Protein AF-A0A812LMW8-F1 (afdb_monomer_lite)

Radius of gyration: 43.85 Å; chains: 1; bounding box: 110×69×140 Å

pLDDT: mean 70.19, std 22.9, range [32.28, 98.56]

Organism: Symbiodinium pilosum (NCBI:txid2952)

Foldseek 3Di:
DDDDDDDDDDDDDDDDDDDDDDDDDDDDDDDDDDDDDDDDDDDDDDDPDDDDPPPDDDDDDPPPPDPDDDDDDDDDDDDDDDDDDPPPPVVVVVVCVVVVDDPVVCVVVVVVVVVVVVVVDPDDDDDDDDDDDDDDPPPDDDDDDPDDDDPPPCPVVVVVVVVVVVVVCCVPPVPVVVVVVVVVLCVVVVPDPPDDDAVLVVLVVDDCDPVLVVSQLVVLVSVLVVCVVVVNNVVSVVLVVLSVQLVVVCVVVVNDNPVSVVSNVDDRPPDDPPDPDDPVVVVVVVVVVVVVVVVVVVVVVVVVPPPPDPDDDDDDDDDDDD

Secondary structure (DSSP, 8-state):
-------------------------------------------------------------TTSS--------------------SSHHHHHHHHHHHTT--TTTTHHHHHHHHHHHHTT-SS-------------TTS-----------TTTHHHHHHHHHHHHHHHHHHH-HHHHHHHHHHHHHHHHTPPTT----HHHHHHHS--TT-HHHHHHHHHHHHHHHHHHTT-HHHHHHHHHHHHHHHHHHHHTTT--HHHHHTTTSPPTT---S-SS-HHHHHHHHHHHHHHHHHHHHHHHHHHSSSSSS----------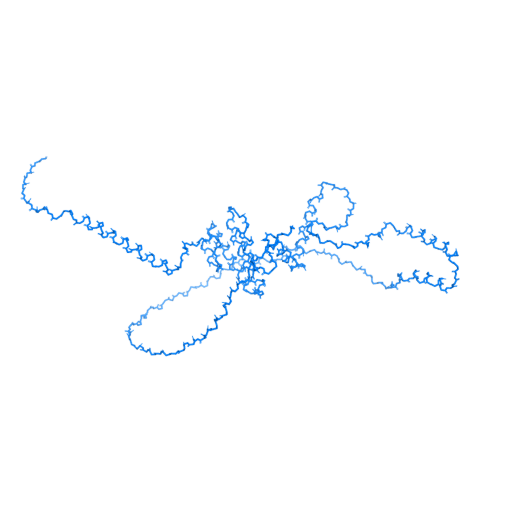--

Structure (mmCIF, N/CA/C/O backbone):
data_AF-A0A812LMW8-F1
#
_entry.id   AF-A0A812LMW8-F1
#
loop_
_atom_site.group_PDB
_atom_site.id
_atom_site.type_symbol
_atom_site.label_atom_id
_atom_site.label_alt_id
_atom_site.label_comp_id
_atom_site.label_asym_id
_atom_site.label_entity_id
_atom_site.label_seq_id
_atom_site.pdbx_PDB_ins_code
_atom_site.Cartn_x
_atom_site.Cartn_y
_atom_site.Cartn_z
_atom_site.occupancy
_atom_site.B_iso_or_equiv
_atom_site.auth_seq_id
_atom_site.auth_comp_id
_atom_site.auth_asym_id
_atom_site.auth_atom_id
_atom_site.pdbx_PDB_model_num
ATOM 1 N N . MET A 1 1 ? -59.604 20.422 -10.541 1.00 43.19 1 MET A N 1
ATOM 2 C CA . MET A 1 1 ? -58.311 20.685 -11.205 1.00 43.19 1 MET A CA 1
ATOM 3 C C . MET A 1 1 ? -57.238 19.996 -10.363 1.00 43.19 1 MET A C 1
ATOM 5 O O . MET A 1 1 ? -56.556 20.661 -9.605 1.00 43.19 1 MET A O 1
ATOM 9 N N . GLU A 1 2 ? -57.145 18.674 -10.218 1.00 40.47 2 GLU A N 1
ATOM 10 C CA . GLU A 1 2 ? -57.291 17.553 -11.163 1.00 40.47 2 GLU A CA 1
ATOM 11 C C . GLU A 1 2 ? -56.502 17.754 -12.454 1.00 40.47 2 GLU A C 1
ATOM 13 O O . GLU A 1 2 ? -57.062 18.172 -13.458 1.00 40.47 2 GLU A O 1
ATOM 18 N N . GLU A 1 3 ? -55.207 17.437 -12.397 1.00 50.38 3 GLU A N 1
ATOM 19 C CA . GLU A 1 3 ? -54.468 16.910 -13.542 1.00 50.38 3 GLU A CA 1
ATOM 20 C C . GLU A 1 3 ? -53.709 15.650 -13.119 1.00 50.38 3 GLU A C 1
ATOM 22 O O . GLU A 1 3 ? -52.770 15.647 -12.325 1.00 50.38 3 GLU A O 1
ATOM 27 N N . SER A 1 4 ? -54.230 14.556 -13.647 1.00 53.97 4 SER A N 1
ATOM 28 C CA . SER A 1 4 ? -53.740 13.194 -13.669 1.00 53.97 4 SER A CA 1
ATOM 29 C C . SER A 1 4 ? -52.638 13.032 -14.718 1.00 53.97 4 SER A C 1
ATOM 31 O O . SER A 1 4 ? -52.845 13.337 -15.894 1.00 53.97 4 SER A O 1
ATOM 33 N N . HIS A 1 5 ? -51.500 12.459 -14.327 1.00 55.91 5 HIS A N 1
ATOM 34 C CA . HIS A 1 5 ? -50.558 11.852 -15.267 1.00 55.91 5 HIS A CA 1
ATOM 35 C C . HIS A 1 5 ? -50.523 10.337 -15.063 1.00 55.91 5 HIS A C 1
ATOM 37 O O . HIS A 1 5 ? -49.976 9.813 -14.095 1.00 55.91 5 HIS A O 1
ATOM 43 N N . GLN A 1 6 ? -51.195 9.676 -16.003 1.00 56.31 6 GLN A N 1
ATOM 44 C CA . GLN A 1 6 ? -51.132 8.262 -16.344 1.00 56.31 6 GLN A CA 1
ATOM 45 C C . GLN A 1 6 ? -50.105 8.057 -17.465 1.00 56.31 6 GLN A C 1
ATOM 47 O O . GLN A 1 6 ? -49.989 8.897 -18.355 1.00 56.31 6 GLN A O 1
ATOM 52 N N . GLY A 1 7 ? -49.429 6.909 -17.429 1.00 47.47 7 GLY A N 1
ATOM 53 C CA . GLY A 1 7 ? -48.575 6.363 -18.490 1.00 47.47 7 GLY A CA 1
ATOM 54 C C . GLY A 1 7 ? -47.285 5.801 -17.887 1.00 47.47 7 GLY A C 1
ATOM 55 O O . GLY A 1 7 ? -46.589 6.508 -17.170 1.00 47.47 7 GLY A O 1
ATOM 56 N N . ASP A 1 8 ? -46.875 4.550 -18.064 1.00 44.88 8 ASP A N 1
ATOM 57 C CA . ASP A 1 8 ? -47.383 3.402 -18.821 1.00 44.88 8 ASP A CA 1
ATOM 58 C C . ASP A 1 8 ? -46.597 2.169 -18.301 1.00 44.88 8 ASP A C 1
ATOM 60 O O . ASP A 1 8 ? -45.389 2.304 -18.070 1.00 44.88 8 ASP A O 1
ATOM 64 N N . PRO A 1 9 ? -47.198 0.981 -18.079 1.00 59.75 9 PRO A N 1
ATOM 65 C CA . PRO A 1 9 ? -46.463 -0.233 -17.739 1.00 59.75 9 PRO A CA 1
ATOM 66 C C . PRO A 1 9 ? -46.520 -1.252 -18.890 1.00 59.75 9 PRO A C 1
ATOM 68 O O . PRO A 1 9 ? -47.464 -2.030 -19.003 1.00 59.75 9 PRO A O 1
ATOM 71 N N . GLU A 1 10 ? -45.464 -1.323 -19.700 1.00 55.88 10 GLU A N 1
ATOM 72 C CA . GLU A 1 10 ? -45.234 -2.433 -20.636 1.00 55.88 10 GLU A CA 1
ATOM 73 C C . GLU A 1 10 ? -43.838 -3.027 -20.401 1.00 55.88 10 GLU A C 1
ATOM 75 O O . GLU A 1 10 ? -42.833 -2.326 -20.419 1.00 55.88 10 GLU A O 1
ATOM 80 N N . GLN A 1 11 ? -43.780 -4.283 -19.931 1.00 45.75 11 GLN A N 1
ATOM 81 C CA . GLN A 1 11 ? -43.494 -5.476 -20.753 1.00 45.75 11 GLN A CA 1
ATOM 82 C C . GLN A 1 11 ? -42.033 -5.475 -21.261 1.00 45.75 11 GLN A C 1
ATOM 84 O O . GLN A 1 11 ? -41.589 -4.548 -21.910 1.00 45.75 11 GLN A O 1
ATOM 89 N N . ARG A 1 12 ? -41.177 -6.483 -21.067 1.00 45.78 12 ARG A N 1
ATOM 90 C CA . ARG A 1 12 ? -41.374 -7.934 -21.151 1.00 45.78 12 ARG A CA 1
ATOM 91 C C . ARG A 1 12 ? -40.041 -8.620 -20.807 1.00 45.78 12 ARG A C 1
ATOM 93 O O . ARG A 1 12 ? -38.984 -8.178 -21.240 1.00 45.78 12 ARG A O 1
ATOM 100 N N . ASN A 1 13 ? -40.136 -9.752 -20.115 1.00 44.38 13 ASN A N 1
ATOM 101 C CA . ASN A 1 13 ? -39.430 -11.012 -20.376 1.00 44.38 13 ASN A CA 1
ATOM 102 C C . ASN A 1 13 ? -38.053 -10.975 -21.068 1.00 44.38 13 ASN A C 1
ATOM 104 O O . ASN A 1 13 ? -37.976 -10.812 -22.282 1.00 44.38 13 ASN A O 1
ATOM 108 N N . ARG A 1 14 ? -37.018 -11.416 -20.341 1.00 44.69 14 ARG A N 1
ATOM 109 C CA . ARG A 1 14 ? -36.054 -12.409 -20.852 1.00 44.69 14 ARG A CA 1
ATOM 110 C C . ARG A 1 14 ? -35.486 -13.248 -19.706 1.00 44.69 14 ARG A C 1
ATOM 112 O O . ARG A 1 14 ? -34.452 -12.951 -19.121 1.00 44.69 14 ARG A O 1
ATOM 119 N N . ALA A 1 15 ? -36.217 -14.315 -19.404 1.00 45.56 15 ALA A N 1
ATOM 120 C CA . ALA A 1 15 ? -35.639 -15.549 -18.900 1.00 45.56 15 ALA A CA 1
ATOM 121 C C . ALA A 1 15 ? -34.900 -16.263 -20.046 1.00 45.56 15 ALA A C 1
ATOM 123 O O . ALA A 1 15 ? -35.326 -16.176 -21.198 1.00 45.56 15 ALA A O 1
ATOM 124 N N . GLY A 1 16 ? -33.846 -17.009 -19.717 1.00 39.06 16 GLY A N 1
ATOM 125 C CA . GLY A 1 16 ? -33.289 -18.039 -20.596 1.00 39.06 16 GLY A CA 1
ATOM 126 C C . GLY A 1 16 ? -31.774 -17.969 -20.740 1.00 39.06 16 GLY A C 1
ATOM 127 O O . GLY A 1 16 ? -31.253 -17.063 -21.382 1.00 39.06 16 GLY A O 1
ATOM 128 N N . GLY A 1 17 ? -31.072 -18.959 -20.183 1.00 38.56 17 GLY A N 1
ATOM 129 C CA . GLY A 1 17 ? -29.645 -19.124 -20.455 1.00 38.56 17 GLY A CA 1
ATOM 130 C C . GLY A 1 17 ? -28.887 -20.124 -19.587 1.00 38.56 17 GLY A C 1
ATOM 131 O O . GLY A 1 17 ? -27.743 -19.857 -19.245 1.00 38.56 17 GLY A O 1
ATOM 132 N N . CYS A 1 18 ? -29.492 -21.256 -19.217 1.00 42.94 18 CYS A N 1
ATOM 133 C CA . CYS A 1 18 ? -28.734 -22.424 -18.770 1.00 42.94 18 CYS A CA 1
ATOM 134 C C . CYS A 1 18 ? -28.029 -23.065 -19.975 1.00 42.94 18 CYS A C 1
ATOM 136 O O . CYS A 1 18 ? -28.674 -23.433 -20.952 1.00 42.94 18 CYS A O 1
ATOM 138 N N . GLY A 1 19 ? -26.719 -23.247 -19.875 1.00 41.25 19 GLY A N 1
ATOM 139 C CA . GLY A 1 19 ? -25.910 -24.086 -20.756 1.00 41.25 19 GLY A CA 1
ATOM 140 C C . GLY A 1 19 ? -24.478 -24.004 -20.242 1.00 41.25 19 GLY A C 1
ATOM 141 O O . GLY A 1 19 ? -23.950 -22.916 -20.082 1.00 41.25 19 GLY A O 1
ATOM 142 N N . GLY A 1 20 ? -23.799 -25.066 -19.846 1.00 40.00 20 GLY A N 1
ATOM 143 C CA . GLY A 1 20 ? -23.923 -26.459 -20.235 1.00 40.00 20 GLY A CA 1
ATOM 144 C C . GLY A 1 20 ? -22.486 -26.935 -20.390 1.00 40.00 20 GLY A C 1
ATOM 145 O O . GLY A 1 20 ? -21.800 -26.542 -21.329 1.00 40.00 20 GLY A O 1
ATOM 146 N N . ALA A 1 21 ? -22.014 -27.692 -19.405 1.00 43.62 21 ALA A N 1
ATOM 147 C CA . ALA A 1 21 ? -20.688 -28.282 -19.379 1.00 43.62 21 ALA A CA 1
ATOM 148 C C . ALA A 1 21 ? -20.478 -29.241 -20.564 1.00 43.62 21 ALA A C 1
ATOM 150 O O . ALA A 1 21 ? -21.336 -30.076 -20.842 1.00 43.62 21 ALA A O 1
ATOM 151 N N . LYS A 1 22 ? -19.319 -29.133 -21.220 1.00 49.72 22 LYS A N 1
ATOM 152 C CA . LYS A 1 22 ? -18.640 -30.177 -22.009 1.00 49.72 22 LYS A CA 1
ATOM 153 C C . LYS A 1 22 ? -17.148 -29.879 -21.845 1.00 49.72 22 LYS A C 1
ATOM 155 O O . LYS A 1 22 ? -16.682 -28.845 -22.303 1.00 49.72 22 LYS A O 1
ATOM 160 N N . GLU A 1 23 ? -16.395 -30.543 -20.977 1.00 42.69 23 GLU A N 1
ATOM 161 C CA . GLU A 1 23 ? -15.977 -31.947 -21.039 1.00 42.69 23 GLU A CA 1
ATOM 162 C C . GLU A 1 23 ? -15.505 -32.349 -22.445 1.00 42.69 23 GLU A C 1
ATOM 164 O O . GLU A 1 23 ? -16.264 -32.848 -23.268 1.00 42.69 23 GLU A O 1
ATOM 169 N N . HIS A 1 24 ? -14.221 -32.105 -22.712 1.00 49.88 24 HIS A N 1
ATOM 170 C CA . HIS A 1 24 ? -13.472 -32.801 -23.750 1.00 49.88 24 HIS A CA 1
ATOM 171 C C . HIS A 1 24 ? -12.234 -33.415 -23.108 1.00 49.88 24 HIS A C 1
ATOM 173 O O . HIS A 1 24 ? -11.201 -32.775 -22.921 1.00 49.88 24 HIS A O 1
ATOM 179 N N . ALA A 1 25 ? -12.388 -34.683 -22.744 1.00 45.09 25 ALA A N 1
ATOM 180 C CA . ALA A 1 25 ? -11.295 -35.588 -22.483 1.00 45.09 25 ALA A CA 1
ATOM 181 C C . ALA A 1 25 ? -10.906 -36.321 -23.777 1.00 45.09 25 ALA A C 1
ATOM 183 O O . ALA A 1 25 ? -11.759 -36.782 -24.533 1.00 45.09 25 ALA A O 1
ATOM 184 N N . ALA A 1 26 ? -9.594 -36.527 -23.889 1.00 43.25 26 ALA A N 1
ATOM 185 C CA . ALA A 1 26 ? -8.939 -37.729 -24.396 1.00 43.25 26 ALA A CA 1
ATOM 186 C C . ALA A 1 26 ? -8.510 -37.825 -25.875 1.00 43.25 26 ALA A C 1
ATOM 188 O O . ALA A 1 26 ? -9.260 -37.567 -26.810 1.00 43.25 26 ALA A O 1
ATOM 189 N N . LYS A 1 27 ? -7.316 -38.440 -25.972 1.00 48.31 27 LYS A N 1
ATOM 190 C CA . LYS A 1 27 ? -6.644 -39.117 -27.099 1.00 48.31 27 LYS A CA 1
ATOM 191 C C . LYS A 1 27 ? -5.900 -38.165 -28.043 1.00 48.31 27 LYS A C 1
ATOM 193 O O . LYS A 1 27 ? -6.483 -37.249 -28.585 1.00 48.31 27 LYS A O 1
ATOM 198 N N . GLY A 1 28 ? -4.601 -38.310 -28.286 1.00 37.56 28 GLY A N 1
ATOM 199 C CA . GLY A 1 28 ? -3.705 -39.456 -28.134 1.00 37.56 28 GLY A CA 1
ATOM 200 C C . GLY A 1 28 ? -2.908 -39.615 -29.434 1.00 37.56 28 GLY A C 1
ATOM 201 O O . GLY A 1 28 ? -3.413 -39.242 -30.487 1.00 37.56 28 GLY A O 1
ATOM 202 N N . LEU A 1 29 ? -1.730 -40.249 -29.343 1.00 46.47 29 LEU A N 1
ATOM 203 C CA . LEU A 1 29 ? -0.825 -40.630 -30.447 1.00 46.47 29 LEU A CA 1
ATOM 204 C C . LEU A 1 29 ? -0.010 -39.438 -30.992 1.00 46.47 29 LEU A C 1
ATOM 206 O O . LEU A 1 29 ? -0.545 -38.378 -31.259 1.00 46.47 29 LEU A O 1
ATOM 210 N N . GLY A 1 30 ? 1.305 -39.479 -31.164 1.00 37.19 30 GLY A N 1
ATOM 211 C CA . GLY A 1 30 ? 2.241 -40.585 -31.309 1.00 37.19 30 GLY A CA 1
ATOM 212 C C . GLY A 1 30 ? 3.242 -40.132 -32.375 1.00 37.19 30 GLY A C 1
ATOM 213 O O . GLY A 1 30 ? 2.889 -40.060 -33.544 1.00 37.19 30 GLY A O 1
ATOM 214 N N . GLY A 1 31 ? 4.462 -39.769 -31.977 1.00 42.25 31 GLY A N 1
ATOM 215 C CA . GLY A 1 31 ? 5.489 -39.252 -32.885 1.00 42.25 31 GLY A CA 1
ATOM 216 C C . GLY A 1 31 ? 6.878 -39.621 -32.385 1.00 42.25 31 GLY A C 1
ATOM 217 O O . GLY A 1 31 ? 7.423 -38.978 -31.497 1.00 42.25 31 GLY A O 1
ATOM 218 N N . ARG A 1 32 ? 7.383 -40.731 -32.921 1.00 42.03 32 ARG A N 1
ATOM 219 C CA . ARG A 1 32 ? 8.689 -41.357 -32.684 1.00 42.03 32 ARG A CA 1
ATOM 220 C C . ARG A 1 32 ? 9.810 -40.638 -33.445 1.00 42.03 32 ARG A C 1
ATOM 222 O O . ARG A 1 32 ? 9.566 -40.158 -34.543 1.00 42.03 32 ARG A O 1
ATOM 229 N N . ALA A 1 33 ? 11.026 -40.826 -32.917 1.00 40.44 33 ALA A N 1
ATOM 230 C CA . ALA A 1 33 ? 12.338 -40.795 -33.584 1.00 40.44 33 ALA A CA 1
ATOM 231 C C . ALA A 1 33 ? 12.810 -39.420 -34.096 1.00 40.44 33 ALA A C 1
ATOM 233 O O . ALA A 1 33 ? 12.043 -38.642 -34.629 1.00 40.44 33 ALA A O 1
ATOM 234 N N . GLY A 1 34 ? 14.074 -39.029 -33.996 1.00 37.12 34 GLY A N 1
ATOM 235 C CA . GLY A 1 34 ? 15.299 -39.673 -33.540 1.00 37.12 34 GLY A CA 1
ATOM 236 C C . GLY A 1 34 ? 16.423 -38.643 -33.710 1.00 37.12 34 GLY A C 1
ATOM 237 O O . GLY A 1 34 ? 16.316 -37.747 -34.543 1.00 37.12 34 GLY A O 1
ATOM 238 N N . GLY A 1 35 ? 17.475 -38.723 -32.901 1.00 39.25 35 GLY A N 1
ATOM 239 C CA . GLY A 1 35 ? 18.587 -37.775 -32.986 1.00 39.25 35 GLY A CA 1
ATOM 240 C C . GLY A 1 35 ? 19.605 -37.996 -31.882 1.00 39.25 35 GLY A C 1
ATOM 241 O O . GLY A 1 35 ? 19.633 -37.267 -30.898 1.00 39.25 35 GLY A O 1
ATOM 242 N N . ALA A 1 36 ? 20.384 -39.063 -32.032 1.00 44.09 36 ALA A N 1
ATOM 243 C CA . ALA A 1 36 ? 21.559 -39.362 -31.232 1.00 44.09 36 ALA A CA 1
ATOM 244 C C . ALA A 1 36 ? 22.773 -38.562 -31.732 1.00 44.09 36 ALA A C 1
ATOM 246 O O . ALA A 1 36 ? 23.029 -38.592 -32.929 1.00 44.09 36 ALA A O 1
ATOM 247 N N . SER A 1 37 ? 23.503 -37.919 -30.811 1.00 45.72 37 SER A N 1
ATOM 248 C CA . SER A 1 37 ? 24.931 -37.506 -30.859 1.00 45.72 37 SER A CA 1
ATOM 249 C C . SER A 1 37 ? 25.096 -36.348 -29.860 1.00 45.72 37 SER A C 1
ATOM 251 O O . SER A 1 37 ? 24.348 -35.385 -29.958 1.00 45.72 37 SER A O 1
ATOM 253 N N . GLU A 1 38 ? 25.967 -36.281 -28.859 1.00 47.25 38 GLU A N 1
ATOM 254 C CA . GLU A 1 38 ? 27.132 -37.033 -28.398 1.00 47.25 38 GLU A CA 1
ATOM 255 C C . GLU A 1 38 ? 27.399 -36.599 -26.933 1.00 47.25 38 GLU A C 1
ATOM 257 O O . GLU A 1 38 ? 27.005 -35.498 -26.533 1.00 47.25 38 GLU A O 1
ATOM 262 N N . PRO A 1 39 ? 28.093 -37.410 -26.114 1.00 53.59 39 PRO A N 1
ATOM 263 C CA . PRO A 1 39 ? 28.467 -37.050 -24.752 1.00 53.59 39 PRO A CA 1
ATOM 264 C C . PRO A 1 39 ? 29.828 -36.334 -24.713 1.00 53.59 39 PRO A C 1
ATOM 266 O O . PRO A 1 39 ? 30.878 -36.968 -24.803 1.00 53.59 39 PRO A O 1
ATOM 269 N N . PHE A 1 40 ? 29.838 -35.017 -24.490 1.00 47.94 40 PHE A N 1
ATOM 270 C CA . PHE A 1 40 ? 31.082 -34.296 -24.199 1.00 47.94 40 PHE A CA 1
ATOM 271 C C . PHE A 1 40 ? 31.472 -34.478 -22.722 1.00 47.94 40 PHE A C 1
ATOM 273 O O . PHE A 1 40 ? 31.048 -33.737 -21.833 1.00 47.94 40 PHE A O 1
ATOM 280 N N . GLN A 1 41 ? 32.280 -35.507 -22.456 1.00 51.56 41 GLN A N 1
ATOM 281 C CA . GLN A 1 41 ? 33.068 -35.631 -21.232 1.00 51.56 41 GLN A CA 1
ATOM 282 C C . GLN A 1 41 ? 34.367 -34.831 -21.365 1.00 51.56 41 GLN A C 1
ATOM 284 O O . GLN A 1 41 ? 35.199 -35.170 -22.198 1.00 51.56 41 GLN A O 1
ATOM 289 N N . GLN A 1 42 ? 34.574 -33.843 -20.491 1.00 50.44 42 GLN A N 1
ATOM 290 C CA . GLN A 1 42 ? 35.878 -33.336 -20.019 1.00 50.44 42 GLN A CA 1
ATOM 291 C C . GLN A 1 42 ? 35.598 -32.159 -19.068 1.00 50.44 42 GLN A C 1
ATOM 293 O O . GLN A 1 42 ? 34.805 -31.287 -19.378 1.00 50.44 42 GLN A O 1
ATOM 298 N N . GLY A 1 43 ? 36.171 -32.007 -17.883 1.00 41.81 43 GLY A N 1
ATOM 299 C CA . GLY A 1 43 ? 37.131 -32.792 -17.143 1.00 41.81 43 GLY A CA 1
ATOM 300 C C . GLY A 1 43 ? 37.221 -32.203 -15.732 1.00 41.81 43 GLY A C 1
ATOM 301 O O . GLY A 1 43 ? 36.988 -31.018 -15.489 1.00 41.81 43 GLY A O 1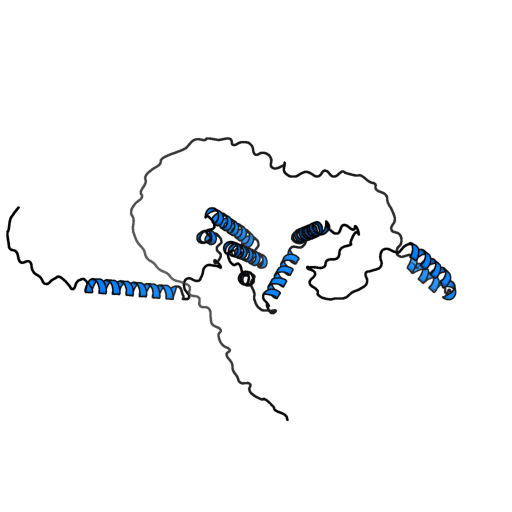
ATOM 302 N N . ARG A 1 44 ? 37.554 -33.068 -14.780 1.00 48.91 44 ARG A N 1
ATOM 303 C CA . ARG A 1 44 ? 37.828 -32.737 -13.383 1.00 48.91 44 ARG A CA 1
ATOM 304 C C . ARG A 1 44 ? 38.998 -31.755 -13.267 1.00 48.91 44 ARG A C 1
ATOM 306 O O . ARG A 1 44 ? 40.107 -32.127 -13.630 1.00 48.91 44 ARG A O 1
ATOM 313 N N . ARG A 1 45 ? 38.798 -30.599 -12.623 1.00 49.22 45 ARG A N 1
ATOM 314 C CA . ARG A 1 45 ? 39.778 -29.914 -11.743 1.00 49.22 45 ARG A CA 1
ATOM 315 C C . ARG A 1 45 ? 38.963 -29.125 -10.706 1.00 49.22 45 ARG A C 1
ATOM 317 O O . ARG A 1 45 ? 38.289 -28.170 -11.045 1.00 49.22 45 ARG A O 1
ATOM 324 N N . GLY A 1 46 ? 38.866 -29.511 -9.438 1.00 45.22 46 GLY A N 1
ATOM 325 C CA . GLY A 1 46 ? 39.991 -29.777 -8.553 1.00 45.22 46 GLY A CA 1
ATOM 326 C C . GLY A 1 46 ? 40.531 -28.471 -7.964 1.00 45.22 46 GLY A C 1
ATOM 327 O O . GLY A 1 46 ? 41.673 -28.121 -8.227 1.00 45.22 46 GLY A O 1
ATOM 328 N N . ARG A 1 47 ? 39.732 -27.737 -7.173 1.00 48.38 47 ARG A N 1
ATOM 329 C CA . ARG A 1 47 ? 40.245 -26.702 -6.254 1.00 48.38 47 ARG A CA 1
ATOM 330 C C . ARG A 1 47 ? 39.536 -26.765 -4.902 1.00 48.38 47 ARG A C 1
ATOM 332 O O . ARG A 1 47 ? 38.695 -25.938 -4.568 1.00 48.38 47 ARG A O 1
ATOM 339 N N . ARG A 1 48 ? 39.967 -27.736 -4.088 1.00 49.00 48 ARG A N 1
ATOM 340 C CA . ARG A 1 48 ? 39.990 -27.596 -2.626 1.00 49.00 48 ARG A CA 1
ATOM 341 C C . ARG A 1 48 ? 40.820 -26.351 -2.308 1.00 49.00 48 ARG A C 1
ATOM 343 O O . ARG A 1 48 ? 42.039 -26.376 -2.455 1.00 49.00 48 ARG A O 1
ATOM 350 N N . ARG A 1 49 ? 40.176 -25.259 -1.894 1.00 49.72 49 ARG A N 1
ATOM 351 C CA . ARG A 1 49 ? 40.868 -24.152 -1.228 1.00 49.72 49 ARG A CA 1
ATOM 352 C C . ARG A 1 49 ? 40.646 -24.246 0.270 1.00 49.72 49 ARG A C 1
ATOM 354 O O . ARG A 1 49 ? 39.532 -24.377 0.764 1.00 49.72 49 ARG A O 1
ATOM 361 N N . HIS A 1 50 ? 41.782 -24.225 0.949 1.00 42.66 50 HIS A N 1
ATOM 362 C CA . HIS A 1 50 ? 41.963 -24.265 2.381 1.00 42.66 50 HIS A CA 1
ATOM 363 C C . HIS A 1 50 ? 41.089 -23.264 3.138 1.00 42.66 50 HIS A C 1
ATOM 365 O O . HIS A 1 50 ? 41.032 -22.079 2.814 1.00 42.66 50 HIS A O 1
ATOM 371 N N . ARG A 1 51 ? 40.534 -23.772 4.245 1.00 46.94 51 ARG A N 1
ATOM 372 C CA . ARG A 1 51 ? 40.455 -23.112 5.554 1.00 46.94 51 ARG A CA 1
ATOM 373 C C . ARG A 1 51 ? 41.300 -21.830 5.633 1.00 46.94 51 ARG A C 1
ATOM 375 O O . ARG A 1 51 ? 42.511 -21.892 5.819 1.00 46.94 51 ARG A O 1
ATOM 382 N N . ARG A 1 52 ? 40.632 -20.682 5.691 1.00 44.66 52 ARG A N 1
ATOM 383 C CA . ARG A 1 52 ? 41.040 -19.593 6.583 1.00 44.66 52 ARG A CA 1
ATOM 384 C C . ARG A 1 52 ? 39.848 -19.224 7.452 1.00 44.66 52 ARG A C 1
ATOM 386 O O . ARG A 1 52 ? 39.013 -18.405 7.091 1.00 44.66 52 ARG A O 1
ATOM 393 N N . ARG A 1 53 ? 39.794 -19.871 8.620 1.00 44.81 53 ARG A N 1
ATOM 394 C CA . ARG A 1 53 ? 39.062 -19.383 9.790 1.00 44.81 53 ARG A CA 1
ATOM 395 C C . ARG A 1 53 ? 39.659 -18.023 10.159 1.00 44.81 53 ARG A C 1
ATOM 397 O O . ARG A 1 53 ? 40.642 -17.966 10.889 1.00 44.81 53 ARG A O 1
ATOM 404 N N . ARG A 1 54 ? 39.086 -16.932 9.653 1.00 46.06 54 ARG A N 1
ATOM 405 C CA . ARG A 1 54 ? 39.218 -15.634 10.314 1.00 46.06 54 ARG A CA 1
ATOM 406 C C . ARG A 1 54 ? 38.189 -15.614 11.437 1.00 46.06 54 ARG A C 1
ATOM 408 O O . ARG A 1 54 ? 36.994 -15.503 11.193 1.00 46.06 54 ARG A O 1
ATOM 415 N N . ARG A 1 55 ? 38.683 -15.810 12.661 1.00 46.78 55 ARG A N 1
ATOM 416 C CA . ARG A 1 55 ? 37.985 -15.436 13.891 1.00 46.78 55 ARG A CA 1
ATOM 417 C C . ARG A 1 55 ? 37.741 -13.927 13.815 1.00 46.78 55 ARG A C 1
ATOM 419 O O . ARG A 1 55 ? 38.680 -13.153 13.965 1.00 46.78 55 ARG A O 1
ATOM 426 N N . GLY A 1 56 ? 36.512 -13.541 13.488 1.00 39.12 56 GLY A N 1
ATOM 427 C CA . GLY A 1 56 ? 36.008 -12.195 13.736 1.00 39.12 56 GLY A CA 1
ATOM 428 C C . GLY A 1 56 ? 35.715 -12.023 15.232 1.00 39.12 56 GLY A C 1
ATOM 429 O O . GLY A 1 56 ? 35.463 -13.024 15.912 1.00 39.12 56 GLY A O 1
ATOM 430 N N . PRO A 1 57 ? 35.812 -10.794 15.757 1.00 47.34 57 PRO A N 1
ATOM 431 C CA . PRO A 1 57 ? 35.736 -10.518 17.183 1.00 47.34 57 PRO A CA 1
ATOM 432 C C . PRO A 1 57 ? 34.353 -10.842 17.752 1.00 47.34 57 PRO A C 1
ATOM 434 O O . PRO A 1 57 ? 33.333 -10.745 17.073 1.00 47.34 57 PRO A O 1
ATOM 437 N N . ALA A 1 58 ? 34.377 -11.254 19.017 1.00 44.00 58 ALA A N 1
ATOM 438 C CA . ALA A 1 58 ? 33.247 -11.667 19.827 1.00 44.00 58 ALA A CA 1
ATOM 439 C C . ALA A 1 58 ? 32.026 -10.752 19.669 1.00 44.00 58 ALA A C 1
ATOM 441 O O . ALA A 1 58 ? 32.126 -9.528 19.775 1.00 44.00 58 ALA A O 1
ATOM 442 N N . ALA A 1 59 ? 30.867 -11.383 19.480 1.00 44.81 59 ALA A N 1
ATOM 443 C CA . ALA A 1 59 ? 29.569 -10.766 19.674 1.00 44.81 59 ALA A CA 1
ATOM 444 C C . ALA A 1 59 ? 29.524 -10.167 21.086 1.00 44.81 59 ALA A C 1
ATOM 446 O O . ALA A 1 59 ? 29.438 -10.887 22.083 1.00 44.81 59 ALA A O 1
ATOM 447 N N . LYS A 1 60 ? 29.623 -8.838 21.169 1.00 44.38 60 LYS A N 1
ATOM 448 C CA . LYS A 1 60 ? 29.286 -8.114 22.386 1.00 44.38 60 LYS A CA 1
ATOM 449 C C . LYS A 1 60 ? 27.784 -8.270 22.599 1.00 44.38 60 LYS A C 1
ATOM 451 O O . LYS A 1 60 ? 26.970 -7.897 21.760 1.00 44.38 60 LYS A O 1
ATOM 456 N N . SER A 1 61 ? 27.486 -8.926 23.711 1.00 43.50 61 SER A N 1
ATOM 457 C CA . SER A 1 61 ? 26.189 -9.138 24.335 1.00 43.50 61 SER A CA 1
ATOM 458 C C . SER A 1 61 ? 25.225 -7.964 24.135 1.00 43.50 61 SER A C 1
ATOM 460 O O . SER A 1 61 ? 25.447 -6.860 24.624 1.00 43.50 61 SER A O 1
ATOM 462 N N . LEU A 1 62 ? 24.109 -8.240 23.464 1.00 44.44 62 LEU A N 1
ATOM 463 C CA . LEU A 1 62 ? 22.980 -7.338 23.240 1.00 44.44 62 LEU A CA 1
ATOM 464 C C . LEU A 1 62 ? 22.104 -7.214 24.514 1.00 44.44 62 LEU A C 1
ATOM 466 O O . LEU A 1 62 ? 20.890 -7.392 24.462 1.00 44.44 62 LEU A O 1
ATOM 470 N N . LYS A 1 63 ? 22.726 -6.987 25.682 1.00 44.75 63 LYS A N 1
ATOM 471 C CA . LYS A 1 63 ? 22.053 -6.837 26.993 1.00 44.75 63 LYS A CA 1
ATOM 472 C C . LYS A 1 63 ? 22.243 -5.465 27.654 1.00 44.75 63 LYS A C 1
ATOM 474 O O . LYS A 1 63 ? 21.710 -5.255 28.735 1.00 44.75 63 LYS A O 1
ATOM 479 N N . GLU A 1 64 ? 22.930 -4.519 27.016 1.00 45.25 64 GLU A N 1
ATOM 480 C CA . GLU A 1 64 ? 23.246 -3.208 27.619 1.00 45.25 64 GLU A CA 1
ATOM 481 C C . GLU A 1 64 ? 22.293 -2.057 27.237 1.00 45.25 64 GLU A C 1
ATOM 483 O O . GLU A 1 64 ? 22.549 -0.916 27.599 1.00 45.25 64 GLU A O 1
ATOM 488 N N . TRP A 1 65 ? 21.174 -2.317 26.549 1.00 42.66 65 TRP A N 1
ATOM 489 C CA . TRP A 1 65 ? 20.236 -1.258 26.117 1.00 42.66 65 TRP A CA 1
ATOM 490 C C . TRP A 1 65 ? 18.875 -1.239 26.828 1.00 42.66 65 TRP A C 1
ATOM 492 O O . TRP A 1 65 ? 17.995 -0.472 26.449 1.00 42.66 65 TRP A O 1
ATOM 502 N N . PHE A 1 66 ? 18.702 -2.019 27.896 1.00 40.44 66 PHE A N 1
ATOM 503 C CA . PHE A 1 66 ? 17.531 -1.891 28.765 1.00 40.44 66 PHE A CA 1
ATOM 504 C C . PHE A 1 66 ? 17.973 -1.541 30.188 1.00 40.44 66 PHE A C 1
ATOM 506 O O . PHE A 1 66 ? 18.513 -2.410 30.878 1.00 40.44 66 PHE A O 1
ATOM 513 N N . PRO A 1 67 ? 17.742 -0.305 30.670 1.00 43.00 67 PRO A N 1
ATOM 514 C CA . PRO A 1 67 ? 17.801 -0.042 32.095 1.00 43.00 67 PRO A CA 1
ATOM 515 C C . PRO A 1 67 ? 16.704 -0.866 32.777 1.00 43.00 67 PRO A C 1
ATOM 517 O O . PRO A 1 67 ? 15.510 -0.602 32.644 1.00 43.00 67 PRO A O 1
ATOM 520 N N . SER A 1 68 ? 17.145 -1.903 33.486 1.00 41.00 68 SER A N 1
ATOM 521 C CA . SER A 1 68 ? 16.362 -2.626 34.478 1.00 41.00 68 SER A CA 1
ATOM 522 C C . SER A 1 68 ? 15.975 -1.638 35.573 1.00 41.00 68 SER A C 1
ATOM 524 O O . SER A 1 68 ? 16.787 -1.281 36.431 1.00 41.00 68 SER A O 1
ATOM 526 N N . THR A 1 69 ? 14.738 -1.152 35.521 1.00 43.47 69 THR A N 1
ATOM 527 C CA . THR A 1 69 ? 14.124 -0.455 36.641 1.00 43.47 69 THR A CA 1
ATOM 528 C C . THR A 1 69 ? 13.945 -1.457 37.773 1.00 43.47 69 THR A C 1
ATOM 530 O O . THR A 1 69 ? 12.971 -2.200 37.864 1.00 43.47 69 THR A O 1
ATOM 533 N N . ARG A 1 70 ? 14.931 -1.457 38.672 1.00 39.47 70 ARG A N 1
ATOM 534 C CA . ARG A 1 70 ? 14.720 -1.805 40.072 1.00 39.47 70 ARG A CA 1
ATOM 535 C C . ARG A 1 70 ? 13.578 -0.927 40.585 1.00 39.47 70 ARG A C 1
ATOM 537 O O . ARG A 1 70 ? 13.742 0.285 40.674 1.00 39.47 70 ARG A O 1
ATOM 544 N N . SER A 1 71 ? 12.451 -1.525 40.952 1.00 38.31 71 SER A N 1
ATOM 545 C CA . SER A 1 71 ? 11.545 -0.914 41.921 1.00 38.31 71 SER A CA 1
ATOM 546 C C . SER A 1 71 ? 11.390 -1.854 43.102 1.00 38.31 71 SER A C 1
ATOM 548 O O . SER A 1 71 ? 10.990 -3.009 42.954 1.00 38.31 71 SER A O 1
ATOM 550 N N . CYS A 1 72 ? 11.778 -1.312 44.251 1.00 37.09 72 CYS A N 1
ATOM 551 C CA . CYS A 1 72 ? 11.704 -1.838 45.596 1.00 37.09 72 CYS A CA 1
ATOM 552 C C . CYS A 1 72 ? 10.521 -2.771 45.855 1.00 37.09 72 CYS A C 1
ATOM 554 O O . CYS A 1 72 ? 9.361 -2.413 45.660 1.00 37.09 72 CYS A O 1
ATOM 556 N N . GLY A 1 73 ? 10.843 -3.924 46.438 1.00 37.69 73 GLY A N 1
ATOM 557 C CA . GLY A 1 73 ? 9.921 -4.592 47.332 1.00 37.69 73 GLY A CA 1
ATOM 558 C C . GLY A 1 73 ? 9.663 -3.700 48.543 1.00 37.69 73 GLY A C 1
ATOM 559 O O . GLY A 1 73 ? 10.593 -3.319 49.250 1.00 37.69 73 GLY A O 1
ATOM 560 N N . ILE A 1 74 ? 8.392 -3.402 48.784 1.00 39.41 74 ILE A N 1
ATOM 561 C CA . ILE A 1 74 ? 7.892 -3.035 50.102 1.00 39.41 74 ILE A CA 1
ATOM 562 C C . ILE A 1 74 ? 6.889 -4.116 50.482 1.00 39.41 74 ILE A C 1
ATOM 564 O O . ILE A 1 74 ? 5.851 -4.291 49.849 1.00 39.41 74 ILE A O 1
ATOM 568 N N . ARG A 1 75 ? 7.276 -4.883 51.503 1.00 38.31 75 ARG A N 1
ATOM 569 C CA . ARG A 1 75 ? 6.389 -5.735 52.285 1.00 38.31 75 ARG A CA 1
ATOM 570 C C . ARG A 1 75 ? 5.513 -4.831 53.149 1.00 38.31 75 ARG A C 1
ATOM 572 O O . ARG A 1 75 ? 6.031 -4.091 53.975 1.00 38.31 75 ARG A O 1
ATOM 579 N N . SER A 1 76 ? 4.209 -4.976 53.016 1.00 38.59 76 SER A N 1
ATOM 580 C CA . SER A 1 76 ? 3.215 -4.697 54.053 1.00 38.59 76 SER A CA 1
ATOM 581 C C . SER A 1 76 ? 2.123 -5.746 53.824 1.00 38.59 76 SER A C 1
ATOM 583 O O . SER A 1 76 ? 1.622 -5.913 52.721 1.00 38.59 76 SER A O 1
ATOM 585 N N . GLY A 1 77 ? 1.953 -6.710 54.720 1.00 32.28 77 GLY A N 1
ATOM 586 C CA . GLY A 1 77 ? 1.207 -6.514 55.955 1.00 32.28 77 GLY A CA 1
ATOM 587 C C . GLY A 1 77 ? -0.187 -7.101 55.739 1.00 32.28 77 GLY A C 1
ATOM 588 O O . GLY A 1 77 ? -1.101 -6.391 55.342 1.00 32.28 77 GLY A O 1
ATOM 589 N N . GLN A 1 78 ? -0.320 -8.417 55.928 1.00 37.25 78 GLN A N 1
ATOM 590 C CA . GLN A 1 78 ? -1.624 -9.074 56.012 1.00 37.25 78 GLN A CA 1
ATOM 591 C C . GLN A 1 78 ? -2.325 -8.602 57.290 1.00 37.25 78 GLN A C 1
ATOM 593 O O . GLN A 1 78 ? -1.781 -8.738 58.382 1.00 37.25 78 GLN A O 1
ATOM 598 N N . GLY A 1 79 ? -3.533 -8.068 57.134 1.00 32.62 79 GLY A N 1
ATOM 599 C CA . GLY A 1 79 ? -4.480 -7.790 58.207 1.00 32.62 79 GLY A CA 1
ATOM 600 C C . GLY A 1 79 ? -5.894 -8.143 57.723 1.00 32.62 79 GLY A C 1
ATOM 601 O O . GLY A 1 79 ? -6.219 -7.822 56.577 1.00 32.62 79 GLY A O 1
ATOM 602 N N . PRO A 1 80 ? -6.715 -8.843 58.527 1.00 45.91 80 PRO A N 1
ATOM 603 C CA . PRO A 1 80 ? -8.030 -9.328 58.125 1.00 45.91 80 PRO A CA 1
ATOM 604 C C . PRO A 1 80 ? -9.149 -8.330 58.465 1.00 45.91 80 PRO A C 1
ATOM 606 O O . PRO A 1 80 ? -9.059 -7.581 59.433 1.00 45.91 80 PRO A O 1
ATOM 609 N N . GLY A 1 81 ? -10.261 -8.424 57.732 1.00 35.50 81 GLY A N 1
ATOM 610 C CA . GLY A 1 81 ? -11.582 -8.034 58.231 1.00 35.50 81 GLY A CA 1
ATOM 611 C C . GLY A 1 81 ? -12.143 -6.706 57.721 1.00 35.50 81 GLY A C 1
ATOM 612 O O . GLY A 1 81 ? -11.659 -5.629 58.045 1.00 35.50 81 GLY A O 1
ATOM 613 N N . SER A 1 82 ? -13.256 -6.788 56.992 1.00 39.75 82 SER A N 1
ATOM 614 C CA . SER A 1 82 ? -14.585 -6.318 57.430 1.00 39.75 82 SER A CA 1
ATOM 615 C C . SER A 1 82 ? -15.440 -5.902 56.231 1.00 39.75 82 SER A C 1
ATOM 617 O O . SER A 1 82 ? -15.447 -4.764 55.776 1.00 39.75 82 SER A O 1
ATOM 619 N N . ASP A 1 83 ? -16.214 -6.865 55.740 1.00 44.69 83 ASP A N 1
ATOM 620 C CA . ASP A 1 83 ? -17.404 -6.608 54.943 1.00 44.69 83 ASP A CA 1
ATOM 621 C C . ASP A 1 83 ? -18.494 -6.075 55.890 1.00 44.69 83 ASP A C 1
ATOM 623 O O . ASP A 1 83 ? -19.125 -6.833 56.629 1.00 44.69 83 ASP A O 1
ATOM 627 N N . LYS A 1 84 ? -18.636 -4.745 55.976 1.00 44.62 84 LYS A N 1
ATOM 628 C CA . LYS A 1 84 ? -19.738 -4.086 56.691 1.00 44.62 84 LYS A CA 1
ATOM 629 C C . LYS A 1 84 ? -20.201 -2.824 55.959 1.00 44.62 84 LYS A C 1
ATOM 631 O O . LYS A 1 84 ? -19.604 -1.761 56.067 1.00 44.62 84 LYS A O 1
ATOM 636 N N . GLY A 1 85 ? -21.380 -2.931 55.349 1.00 45.09 85 GLY A N 1
ATOM 637 C CA . GLY A 1 85 ? -22.446 -1.968 55.629 1.00 45.09 85 GLY A CA 1
ATOM 638 C C . GLY A 1 85 ? -22.607 -0.774 54.687 1.00 45.09 85 GLY A C 1
ATOM 639 O O . GLY A 1 85 ? -22.470 0.362 55.120 1.00 45.09 85 GLY A O 1
ATOM 640 N N . GLN A 1 86 ? -23.087 -1.003 53.461 1.00 44.66 86 GLN A N 1
ATOM 641 C CA . GLN A 1 86 ? -23.892 0.010 52.745 1.00 44.66 86 GLN A CA 1
ATOM 642 C C . GLN A 1 86 ? -25.411 -0.259 52.804 1.00 44.66 86 GLN A C 1
ATOM 644 O O . GLN A 1 86 ? -26.203 0.572 52.373 1.00 44.66 86 GLN A O 1
ATOM 649 N N . GLY A 1 87 ? -25.850 -1.366 53.419 1.00 46.62 87 GLY A N 1
ATOM 650 C CA . GLY A 1 87 ? -27.271 -1.738 53.528 1.00 46.62 87 GLY A CA 1
ATOM 651 C C . GLY A 1 87 ? -28.004 -1.305 54.810 1.00 46.62 87 GLY A C 1
ATOM 652 O O . GLY A 1 87 ? -29.192 -1.585 54.947 1.00 46.62 87 GLY A O 1
ATOM 653 N N . GLY A 1 88 ? -27.334 -0.654 55.769 1.00 53.72 88 GLY A N 1
ATOM 654 C CA . GLY A 1 88 ? -27.905 -0.394 57.103 1.00 53.72 88 GLY A CA 1
ATOM 655 C C . GLY A 1 88 ? -28.936 0.743 57.171 1.00 53.72 88 GLY A C 1
ATOM 656 O O . GLY A 1 88 ? -29.905 0.652 57.919 1.00 53.72 88 GLY A O 1
ATOM 657 N N . ARG A 1 89 ? -28.768 1.806 56.370 1.00 55.31 89 ARG A N 1
ATOM 658 C CA . ARG A 1 89 ? -29.579 3.039 56.494 1.00 55.31 89 ARG A CA 1
ATOM 659 C C . ARG A 1 89 ? -30.985 2.884 55.904 1.00 55.31 89 ARG A C 1
ATOM 661 O O . ARG A 1 89 ? -31.954 3.320 56.514 1.00 55.31 89 ARG A O 1
ATOM 668 N N . ALA A 1 90 ? -31.113 2.170 54.782 1.00 58.03 90 ALA A N 1
ATOM 669 C CA . ALA A 1 90 ? -32.417 1.856 54.193 1.00 58.03 90 ALA A CA 1
ATOM 670 C C . ALA A 1 90 ? -33.265 0.951 55.107 1.00 58.03 90 ALA A C 1
ATOM 672 O O . ALA A 1 90 ? -34.482 1.100 55.164 1.00 58.03 90 ALA A O 1
ATOM 673 N N . ARG A 1 91 ? -32.627 0.055 55.876 1.00 57.09 91 ARG A N 1
ATOM 674 C CA . ARG A 1 91 ? -33.329 -0.833 56.815 1.00 57.09 91 ARG A CA 1
ATOM 675 C C . ARG A 1 91 ? -33.888 -0.104 58.039 1.00 57.09 91 ARG A C 1
ATOM 677 O O . ARG A 1 91 ? -34.966 -0.470 58.486 1.00 57.09 91 ARG A O 1
ATOM 684 N N . LEU A 1 92 ? -33.218 0.936 58.540 1.00 60.94 92 LEU A N 1
ATOM 685 C CA . LEU A 1 92 ? -33.710 1.728 59.679 1.00 60.94 92 LEU A CA 1
ATOM 686 C C . LEU A 1 92 ? -34.985 2.516 59.343 1.00 60.94 92 LEU A C 1
ATOM 688 O O . LEU A 1 92 ? -35.898 2.576 60.159 1.00 60.94 92 LEU A O 1
ATOM 692 N N . HIS A 1 93 ? -35.082 3.059 58.128 1.00 61.16 93 HIS A N 1
ATOM 693 C CA . HIS A 1 93 ? -36.257 3.827 57.700 1.00 61.16 93 HIS A CA 1
ATOM 694 C C . HIS A 1 93 ? -37.467 2.912 57.463 1.00 61.16 93 HIS A C 1
ATOM 696 O O . HIS A 1 93 ? -38.588 3.247 57.836 1.00 61.16 93 HIS A O 1
ATOM 702 N N . VAL A 1 94 ? -37.232 1.725 56.893 1.00 65.88 94 VAL A N 1
ATOM 703 C CA . VAL A 1 94 ? -38.276 0.711 56.685 1.00 65.88 94 VAL A CA 1
ATOM 704 C C . VAL A 1 94 ? -38.744 0.116 58.019 1.00 65.88 94 VAL A C 1
ATOM 706 O O . VAL A 1 94 ? -39.943 -0.074 58.203 1.00 65.88 94 VAL A O 1
ATOM 709 N N . ALA A 1 95 ? -37.836 -0.106 58.976 1.00 64.44 95 ALA A N 1
ATOM 710 C CA . ALA A 1 95 ? -38.185 -0.610 60.304 1.00 64.44 95 ALA A CA 1
ATOM 711 C C . ALA A 1 95 ? -39.043 0.386 61.110 1.00 64.44 95 ALA A C 1
ATOM 713 O O . ALA A 1 95 ? -40.025 -0.022 61.728 1.00 64.44 95 ALA A O 1
ATOM 714 N N . ALA A 1 96 ? -38.733 1.686 61.061 1.00 60.25 96 ALA A N 1
ATOM 715 C CA . ALA A 1 96 ? -39.492 2.707 61.788 1.00 60.25 96 ALA A CA 1
ATOM 716 C C . ALA A 1 96 ? -40.904 2.935 61.211 1.00 60.25 96 ALA A C 1
ATOM 718 O O . ALA A 1 96 ? -41.861 3.082 61.967 1.00 60.25 96 ALA A O 1
ATOM 719 N N . LEU A 1 97 ? -41.058 2.864 59.881 1.00 66.25 97 LEU A N 1
ATOM 720 C CA . LEU A 1 97 ? -42.375 2.901 59.230 1.00 66.25 97 LEU A CA 1
ATOM 721 C C . LEU A 1 97 ? -43.207 1.653 59.552 1.00 66.25 97 LEU A C 1
ATOM 723 O O . LEU A 1 97 ? -44.408 1.755 59.787 1.00 66.25 97 LEU A O 1
ATOM 727 N N . SER A 1 98 ? -42.570 0.478 59.622 1.00 67.19 98 SER A N 1
ATOM 728 C CA . SER A 1 98 ? -43.255 -0.761 60.015 1.00 67.19 98 SER A CA 1
ATOM 729 C C . SER A 1 98 ? -43.664 -0.797 61.493 1.00 67.19 98 SER A C 1
ATOM 731 O O . SER A 1 98 ? -44.575 -1.534 61.849 1.00 67.19 98 SER A O 1
ATOM 733 N N . ALA A 1 99 ? -43.036 0.023 62.343 1.00 76.38 99 ALA A N 1
ATOM 734 C CA . ALA A 1 99 ? -43.363 0.152 63.762 1.00 76.38 99 ALA A CA 1
ATOM 735 C C . ALA A 1 99 ? -44.535 1.119 64.041 1.00 76.38 99 ALA A C 1
ATOM 737 O O . ALA A 1 99 ? -44.840 1.383 65.201 1.00 76.38 99 ALA A O 1
ATOM 738 N N . GLY A 1 100 ? -45.187 1.658 63.001 1.00 64.69 100 GLY A N 1
ATOM 739 C CA . GLY A 1 100 ? -46.383 2.495 63.142 1.00 64.69 100 GLY A CA 1
ATOM 740 C C . GLY A 1 100 ? -46.127 3.885 63.730 1.00 64.69 100 GLY A C 1
ATOM 741 O O . GLY A 1 100 ? -47.067 4.533 64.185 1.00 64.69 100 GLY A O 1
ATOM 742 N N . GLN A 1 101 ? -44.874 4.351 63.741 1.00 75.00 101 GLN A N 1
ATOM 743 C CA . GLN A 1 101 ? -44.549 5.694 64.218 1.00 75.00 101 GLN A CA 1
ATOM 744 C C . GLN A 1 101 ? -45.107 6.757 63.269 1.00 75.00 101 GLN A C 1
ATOM 746 O O . GLN A 1 101 ? -45.028 6.627 62.044 1.00 75.00 101 GLN A O 1
ATOM 751 N N . SER A 1 102 ? -45.690 7.811 63.848 1.00 71.75 102 SER A N 1
ATOM 752 C CA . SER A 1 102 ? -46.307 8.883 63.078 1.00 71.75 102 SER A CA 1
ATOM 753 C C . SER A 1 102 ? -45.238 9.639 62.266 1.00 71.75 102 SER A C 1
ATOM 755 O O . SER A 1 102 ? -44.134 9.870 62.768 1.00 71.75 102 SER A O 1
ATOM 757 N N . PRO A 1 103 ? -45.522 10.056 61.017 1.00 63.06 103 PRO A N 1
ATOM 758 C CA . PRO A 1 103 ? -44.555 10.773 60.174 1.00 63.06 103 PRO A CA 1
ATOM 759 C C . PRO A 1 103 ? -44.010 12.060 60.817 1.00 63.06 103 PRO A C 1
ATOM 761 O O . PRO A 1 103 ? -42.896 12.487 60.518 1.00 63.06 103 PRO A O 1
ATOM 764 N N . SER A 1 104 ? -44.789 12.659 61.718 1.00 76.62 104 SER A N 1
ATOM 765 C CA . SER A 1 104 ? -44.457 13.841 62.514 1.00 76.62 104 SER A CA 1
ATOM 766 C C . SER A 1 104 ? -43.305 13.606 63.498 1.00 76.62 104 SER A C 1
ATOM 768 O O . SER A 1 104 ? -42.454 14.482 63.646 1.00 76.62 104 SER A O 1
ATOM 770 N N . ASP A 1 105 ? -43.213 12.418 64.102 1.00 75.06 105 ASP A N 1
ATOM 771 C CA . ASP A 1 105 ? -42.168 12.085 65.087 1.00 75.06 105 ASP A CA 1
ATOM 772 C C . ASP A 1 105 ? -40.826 11.730 64.429 1.00 75.06 105 ASP A C 1
ATOM 774 O O . ASP A 1 105 ? -39.772 11.750 65.068 1.00 75.06 105 ASP A O 1
ATOM 778 N N . LEU A 1 106 ? -40.840 11.440 63.125 1.00 71.81 106 LEU A N 1
ATOM 779 C CA . LEU A 1 106 ? -39.644 11.092 62.356 1.00 71.81 106 LEU A CA 1
ATOM 780 C C . LEU A 1 106 ? -38.856 12.320 61.869 1.00 71.81 106 LEU A C 1
ATOM 782 O O . LEU A 1 106 ? -37.688 12.198 61.487 1.00 71.81 106 LEU A O 1
ATOM 786 N N . MET A 1 107 ? -39.476 13.505 61.877 1.00 75.75 107 MET A N 1
ATOM 787 C CA . MET A 1 107 ? -38.896 14.741 61.341 1.00 75.75 107 MET A CA 1
ATOM 788 C C . MET A 1 107 ? -37.587 15.166 62.033 1.00 75.75 107 MET A C 1
ATOM 790 O O . MET A 1 107 ? -36.625 15.459 61.316 1.00 75.75 107 MET A O 1
ATOM 794 N N . PRO A 1 108 ? -37.464 15.145 63.377 1.00 75.81 108 PRO A N 1
ATOM 795 C CA . PRO A 1 108 ? -36.218 15.523 64.051 1.00 75.81 108 PRO A CA 1
ATOM 796 C C . PRO A 1 108 ? -35.047 14.590 63.710 1.00 75.81 108 PRO A C 1
ATOM 798 O O . PRO A 1 108 ? -33.922 15.046 63.505 1.00 75.81 108 PRO A O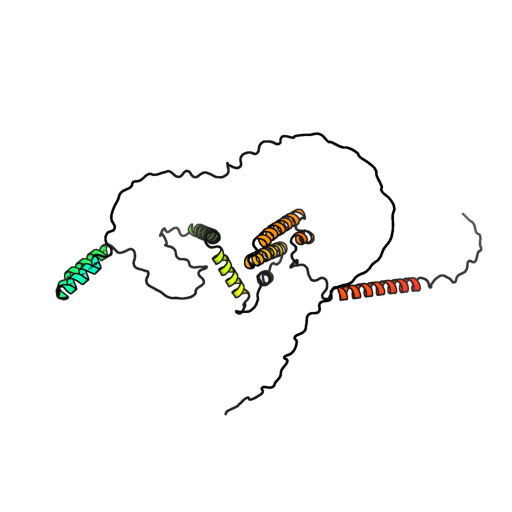 1
ATOM 801 N N . ILE A 1 109 ? -35.314 13.286 63.573 1.00 78.31 109 ILE A N 1
ATOM 802 C CA . ILE A 1 109 ? -34.303 12.278 63.219 1.00 78.31 109 ILE A CA 1
ATOM 803 C C . ILE A 1 109 ? -33.871 12.442 61.755 1.00 78.31 109 ILE A C 1
ATOM 805 O O . ILE A 1 109 ? -32.679 12.370 61.440 1.00 78.31 109 ILE A O 1
ATOM 809 N N . MET A 1 110 ? -34.818 12.725 60.857 1.00 73.00 110 MET A N 1
ATOM 810 C CA . MET A 1 110 ? -34.526 12.985 59.447 1.00 73.00 110 MET A CA 1
ATOM 811 C C . MET A 1 110 ? -33.693 14.263 59.264 1.00 73.00 110 MET A C 1
ATOM 813 O O . MET A 1 110 ? -32.725 14.268 58.500 1.00 73.00 110 MET A O 1
ATOM 817 N N . MET A 1 111 ? -34.013 15.325 60.008 1.00 77.31 111 MET A N 1
ATOM 818 C CA . MET A 1 111 ? -33.290 16.595 59.948 1.00 77.31 111 MET A CA 1
ATOM 819 C C . MET A 1 111 ? -31.863 16.471 60.510 1.00 77.31 111 MET A C 1
ATOM 821 O O . MET A 1 111 ? -30.920 16.987 59.906 1.00 77.31 111 MET A O 1
ATOM 825 N N . LEU A 1 112 ? -31.673 15.704 61.593 1.00 75.31 112 LEU A N 1
ATOM 826 C CA . LEU A 1 112 ? -30.349 15.393 62.146 1.00 75.31 112 LEU A CA 1
ATOM 827 C C . LEU A 1 112 ? -29.498 14.553 61.172 1.00 75.31 112 LEU A C 1
ATOM 829 O O . LEU A 1 112 ? -28.300 14.799 61.027 1.00 75.31 112 LEU A O 1
ATOM 833 N N . SER A 1 113 ? -30.112 13.616 60.435 1.00 70.25 113 SER A N 1
ATOM 834 C CA . SER A 1 113 ? -29.427 12.860 59.372 1.00 70.25 113 SER A CA 1
ATOM 835 C C . SER A 1 113 ? -28.982 13.758 58.214 1.00 70.25 113 SER A C 1
ATOM 837 O O . SER A 1 113 ? -27.885 13.567 57.693 1.00 70.25 113 SER A O 1
ATOM 839 N N . MET A 1 114 ? -29.801 14.731 57.799 1.00 71.38 114 MET A N 1
ATOM 840 C CA . MET A 1 114 ? -29.439 15.648 56.708 1.00 71.38 114 MET A CA 1
ATOM 841 C C . MET A 1 114 ? -28.317 16.618 57.100 1.00 71.38 114 MET A C 1
ATOM 843 O O . MET A 1 114 ? -27.486 16.946 56.255 1.00 71.38 114 MET A O 1
ATOM 847 N N . LEU A 1 115 ? -28.254 17.044 58.367 1.00 72.44 115 LEU A N 1
ATOM 848 C CA . LEU A 1 115 ? -27.157 17.874 58.882 1.00 72.44 115 LEU A CA 1
ATOM 849 C C . LEU A 1 115 ? -25.824 17.112 58.894 1.00 72.44 115 LEU A C 1
ATOM 851 O O . LEU A 1 115 ? -24.820 17.638 58.423 1.00 72.44 115 LEU A O 1
ATOM 855 N N . LEU A 1 116 ? -25.825 15.845 59.318 1.00 73.00 116 LEU A N 1
ATOM 856 C CA . LEU A 1 116 ? -24.618 15.006 59.329 1.00 73.00 116 LEU A CA 1
ATOM 857 C C . LEU A 1 116 ? -24.135 14.602 57.922 1.00 73.00 116 LEU A C 1
ATOM 859 O O . LEU A 1 116 ? -22.938 14.388 57.721 1.00 73.00 116 LEU A O 1
ATOM 863 N N . ASP A 1 117 ? -25.035 14.508 56.937 1.00 60.91 117 ASP A N 1
ATOM 864 C CA . ASP A 1 117 ? -24.667 14.246 55.538 1.00 60.91 117 ASP A CA 1
ATOM 865 C C . ASP A 1 117 ? -24.144 15.514 54.820 1.00 60.91 117 ASP A C 1
ATOM 867 O O . ASP A 1 117 ? -23.367 15.398 53.868 1.00 60.91 117 ASP A O 1
ATOM 871 N N . LYS A 1 118 ? -24.494 16.724 55.294 1.00 59.97 118 LYS A N 1
ATOM 872 C CA . LYS A 1 118 ? -24.012 18.001 54.731 1.00 59.97 118 LYS A CA 1
ATOM 873 C C . LYS A 1 118 ? -22.520 18.240 55.001 1.00 59.97 118 LYS A C 1
ATOM 875 O O . LYS A 1 118 ? -21.834 18.765 54.127 1.00 59.97 118 LYS A O 1
ATOM 880 N N . ASP A 1 119 ? -22.001 17.744 56.123 1.00 52.41 119 ASP A N 1
ATOM 881 C CA . ASP A 1 119 ? -20.577 17.851 56.479 1.00 52.41 119 ASP A CA 1
ATOM 882 C C . ASP A 1 119 ? -19.693 16.766 55.834 1.00 52.41 119 ASP A C 1
ATOM 884 O O . ASP A 1 119 ? -18.465 16.855 55.860 1.00 52.41 119 ASP A O 1
ATOM 888 N N . ARG A 1 120 ? -20.288 15.739 55.207 1.00 56.19 120 ARG A N 1
ATOM 889 C CA . ARG A 1 120 ? -19.557 14.604 54.604 1.00 56.19 120 ARG A CA 1
ATOM 890 C C . ARG A 1 120 ? -19.577 14.554 53.073 1.00 56.19 120 ARG A C 1
ATOM 892 O O . ARG A 1 120 ? -19.030 13.612 52.502 1.00 56.19 120 ARG A O 1
ATOM 899 N N . GLY A 1 121 ? -20.165 15.536 52.386 1.00 48.66 121 GLY A N 1
ATOM 900 C CA . GLY A 1 121 ? -20.562 15.353 50.986 1.00 48.66 121 GLY A CA 1
ATOM 901 C C . GLY A 1 121 ? -20.400 16.541 50.038 1.00 48.66 121 GLY A C 1
ATOM 902 O O . GLY A 1 121 ? -21.355 16.860 49.341 1.00 48.66 121 GLY A O 1
ATOM 903 N N . SER A 1 122 ? -19.210 17.149 49.920 1.00 47.91 122 SER A N 1
ATOM 904 C CA . SER A 1 122 ? -18.877 18.018 48.764 1.00 47.91 122 SER A CA 1
ATOM 905 C C . SER A 1 122 ? -18.163 17.287 47.614 1.00 47.91 122 SER A C 1
ATOM 907 O O . SER A 1 122 ? -17.828 17.892 46.599 1.00 47.91 122 SER A O 1
ATOM 909 N N . LYS A 1 123 ? -17.956 15.967 47.715 1.00 52.59 123 LYS A N 1
ATOM 910 C CA . LYS A 1 123 ? -17.353 15.151 46.651 1.00 52.59 123 LYS A CA 1
ATOM 911 C C . LYS A 1 123 ? -18.256 13.978 46.296 1.00 52.59 123 LYS A C 1
ATOM 913 O O . LYS A 1 123 ? -18.323 12.996 47.023 1.00 52.59 123 LYS A O 1
ATOM 918 N N . GLY A 1 124 ? -18.897 14.064 45.135 1.00 53.84 124 GLY A N 1
ATOM 919 C CA . GLY A 1 124 ? -19.435 12.886 44.456 1.00 53.84 124 GLY A CA 1
ATOM 920 C C . GLY A 1 124 ? -20.952 12.794 44.446 1.00 53.84 124 GLY A C 1
ATOM 921 O O . GLY A 1 124 ? -21.524 11.907 45.064 1.00 53.84 124 GLY A O 1
ATOM 922 N N . ARG A 1 125 ? -21.608 13.657 43.669 1.00 55.19 125 ARG A N 1
ATOM 923 C CA . ARG A 1 125 ? -22.943 13.370 43.125 1.00 55.19 125 ARG A CA 1
ATOM 924 C C . ARG A 1 125 ? -23.167 14.159 41.838 1.00 55.19 125 ARG A C 1
ATOM 926 O O . ARG A 1 125 ? -23.882 15.151 41.808 1.00 55.19 125 ARG A O 1
ATOM 933 N N . LYS A 1 126 ? -22.540 13.706 40.755 1.00 52.91 126 LYS A N 1
ATOM 934 C CA . LYS A 1 126 ? -22.928 14.108 39.401 1.00 52.91 126 LYS A CA 1
ATOM 935 C C . LYS A 1 126 ? -22.612 12.983 38.427 1.00 52.91 126 LYS A C 1
ATOM 937 O O . LYS A 1 126 ? -21.604 13.032 37.749 1.00 52.91 126 LYS A O 1
ATOM 942 N N . 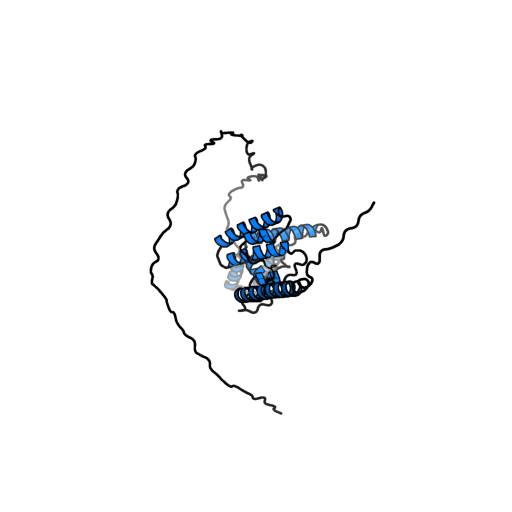ASP A 1 127 ? -23.460 11.957 38.417 1.00 49.19 127 ASP A N 1
ATOM 943 C CA . ASP A 1 127 ? -23.603 11.106 37.232 1.00 49.19 127 ASP A CA 1
ATOM 944 C C . ASP A 1 127 ? -24.889 10.278 37.291 1.00 49.19 127 ASP A C 1
ATOM 946 O O . ASP A 1 127 ? -24.912 9.104 37.656 1.00 49.19 127 ASP A O 1
ATOM 950 N N . ARG A 1 128 ? -26.001 10.933 36.951 1.00 51.75 128 ARG A N 1
ATOM 951 C CA . ARG A 1 128 ? -27.200 10.285 36.404 1.00 51.75 128 ARG A CA 1
ATOM 952 C C . ARG A 1 128 ? -27.829 11.231 35.388 1.00 51.75 128 ARG A C 1
ATOM 954 O O . ARG A 1 128 ? -28.758 11.963 35.701 1.00 51.75 128 ARG A O 1
ATOM 961 N N . GLY A 1 129 ? -27.284 11.219 34.176 1.00 42.56 129 GLY A N 1
ATOM 962 C CA . GLY A 1 129 ? -27.839 11.908 33.015 1.00 42.56 129 GLY A CA 1
ATOM 963 C C . GLY A 1 129 ? -27.553 11.096 31.759 1.00 42.56 129 GLY A C 1
ATOM 964 O O . GLY A 1 129 ? -26.470 11.164 31.194 1.00 42.56 129 GLY A O 1
ATOM 965 N N . ARG A 1 130 ? -28.520 10.271 31.368 1.00 56.22 130 ARG A N 1
ATOM 966 C CA . ARG A 1 130 ? -28.495 9.404 30.191 1.00 56.22 130 ARG A CA 1
ATOM 967 C C . ARG A 1 130 ? -29.127 10.166 29.018 1.00 56.22 130 ARG A C 1
ATOM 969 O O . ARG A 1 130 ? -30.325 10.407 29.052 1.00 56.22 130 ARG A O 1
ATOM 976 N N . SER A 1 131 ? -28.353 10.482 27.982 1.00 39.75 131 SER A N 1
ATOM 977 C CA . SER A 1 131 ? -28.831 10.667 26.596 1.00 39.75 131 SER A CA 1
ATOM 978 C C . SER A 1 131 ? -27.639 10.396 25.670 1.00 39.75 131 SER A C 1
ATOM 980 O O . SER A 1 131 ? -26.681 11.156 25.664 1.00 39.75 131 SER A O 1
ATOM 982 N N . SER A 1 132 ? -27.510 9.218 25.057 1.00 52.66 132 SER A N 1
ATOM 983 C CA . SER A 1 132 ? -28.110 8.903 23.752 1.00 52.66 132 SER A CA 1
ATOM 984 C C . SER A 1 132 ? -28.022 10.075 22.777 1.00 52.66 132 SER A C 1
ATOM 986 O O . SER A 1 132 ? -29.032 10.693 22.450 1.00 52.66 132 SER A O 1
ATOM 988 N N . ARG A 1 133 ? -26.807 10.378 22.323 1.00 40.38 133 ARG A N 1
ATOM 989 C CA . ARG A 1 133 ? -26.596 11.025 21.035 1.00 40.38 133 ARG A CA 1
ATOM 990 C C . ARG A 1 133 ? -25.267 10.543 20.474 1.00 40.38 133 ARG A C 1
ATOM 992 O O . ARG A 1 133 ? -24.233 10.689 21.120 1.00 40.38 133 ARG A O 1
ATOM 999 N N . ASP A 1 134 ? -25.357 9.882 19.329 1.00 45.91 134 ASP A N 1
ATOM 1000 C CA . ASP A 1 134 ? -24.257 9.644 18.412 1.00 45.91 134 ASP A CA 1
ATOM 1001 C C . ASP A 1 134 ? -23.488 10.949 18.213 1.00 45.91 134 ASP A C 1
ATOM 1003 O O . ASP A 1 134 ? -24.018 11.901 17.646 1.00 45.91 134 ASP A O 1
ATOM 1007 N N . ASP A 1 135 ? -22.266 11.009 18.730 1.00 39.44 135 ASP A N 1
ATOM 1008 C CA . ASP A 1 135 ? -21.329 12.065 18.387 1.00 39.44 135 ASP A CA 1
ATOM 1009 C C . ASP A 1 135 ? -19.913 11.494 18.405 1.00 39.44 135 ASP A C 1
ATOM 1011 O O . ASP A 1 135 ? -19.526 10.698 19.270 1.00 39.44 135 ASP A O 1
ATOM 1015 N N . LEU A 1 136 ? -19.175 11.841 17.363 1.00 47.97 136 LEU A N 1
ATOM 1016 C CA . LEU A 1 136 ? -17.851 11.361 17.009 1.00 47.97 136 LEU A CA 1
ATOM 1017 C C . LEU A 1 136 ? -16.854 11.662 18.140 1.00 47.97 136 LEU A C 1
ATOM 1019 O O . LEU A 1 136 ? -16.194 12.696 18.176 1.00 47.97 136 LEU A O 1
ATOM 1023 N N . GLY A 1 137 ? -16.715 10.715 19.072 1.00 43.22 137 GLY A N 1
ATOM 1024 C CA . GLY A 1 137 ? -15.816 10.765 20.232 1.00 43.22 137 GLY A CA 1
ATOM 1025 C C . GLY A 1 137 ? -14.316 10.703 19.907 1.00 43.22 137 GLY A C 1
ATOM 1026 O O . GLY A 1 137 ? -13.557 10.079 20.651 1.00 43.22 137 GLY A O 1
ATOM 1027 N N . VAL A 1 138 ? -13.891 11.327 18.808 1.00 50.66 138 VAL A N 1
ATOM 1028 C CA . VAL A 1 138 ? -12.491 11.509 18.404 1.00 50.66 138 VAL A CA 1
ATOM 1029 C C . VAL A 1 138 ? -11.903 12.806 18.986 1.00 50.66 138 VAL A C 1
ATOM 1031 O O . VAL A 1 138 ? -10.685 12.907 19.087 1.00 50.66 138 VAL A O 1
ATOM 1034 N N . LEU A 1 139 ? -12.713 13.748 19.502 1.00 49.78 139 LEU A N 1
ATOM 1035 C CA . LEU A 1 139 ? -12.197 15.027 20.040 1.00 49.78 139 LEU A CA 1
ATOM 1036 C C . LEU A 1 139 ? -12.623 15.427 21.470 1.00 49.78 139 LEU A C 1
ATOM 1038 O O . LEU A 1 139 ? -12.274 16.517 21.910 1.00 49.78 139 LEU A O 1
ATOM 1042 N N . GLY A 1 140 ? -13.296 14.577 22.254 1.00 50.34 140 GLY A N 1
ATOM 1043 C CA . GLY A 1 140 ? -13.846 15.017 23.551 1.00 50.34 140 GLY A CA 1
ATOM 1044 C C . GLY A 1 140 ? -13.947 13.938 24.623 1.00 50.34 140 GLY A C 1
ATOM 1045 O O . GLY A 1 140 ? -15.037 13.596 25.061 1.00 50.34 140 GLY A O 1
ATOM 1046 N N . GLY A 1 141 ? -12.819 13.369 25.054 1.00 41.81 141 GLY A N 1
ATOM 1047 C CA . GLY A 1 141 ? -12.784 12.419 26.172 1.00 41.81 141 GLY A CA 1
ATOM 1048 C C . GLY A 1 141 ? -12.351 13.084 27.475 1.00 41.81 141 GLY A C 1
ATOM 1049 O O . GLY A 1 141 ? -11.160 13.061 27.779 1.00 41.81 141 GLY A O 1
ATOM 1050 N N . SER A 1 142 ? -13.315 13.640 28.211 1.00 52.59 142 SER A N 1
ATOM 1051 C CA . SER A 1 142 ? -13.164 14.192 29.561 1.00 52.59 142 SER A CA 1
ATOM 1052 C C . SER A 1 142 ? -12.588 13.152 30.533 1.00 52.59 142 SER A C 1
ATOM 1054 O O . SER A 1 142 ? -13.146 12.066 30.698 1.00 52.59 142 SER A O 1
ATOM 1056 N N . ALA A 1 143 ? -11.455 13.477 31.156 1.00 42.62 143 ALA A N 1
ATOM 1057 C CA . ALA A 1 143 ? -10.895 12.755 32.291 1.00 42.62 143 ALA A CA 1
ATOM 1058 C C . ALA A 1 143 ? -10.335 13.785 33.281 1.00 42.62 143 ALA A C 1
ATOM 1060 O O . ALA A 1 143 ? -9.294 14.383 33.029 1.00 42.62 143 ALA A O 1
ATOM 1061 N N . SER A 1 144 ? -11.087 13.990 34.363 1.00 42.12 144 SER A N 1
ATOM 1062 C CA . SER A 1 144 ? -10.683 14.521 35.670 1.00 42.12 144 SER A CA 1
ATOM 1063 C C . SER A 1 144 ? -9.482 15.475 35.675 1.00 42.12 144 SER A C 1
ATOM 1065 O O . SER A 1 144 ? -8.335 15.081 35.880 1.00 42.12 144 SER A O 1
ATOM 1067 N N . GLU A 1 145 ? -9.791 16.755 35.512 1.00 39.31 145 GLU A N 1
ATOM 1068 C CA . GLU A 1 145 ? -8.918 17.893 35.774 1.00 39.31 145 GLU A CA 1
ATOM 1069 C C . GLU A 1 145 ? -8.509 17.961 37.258 1.00 39.31 145 GLU A C 1
ATOM 1071 O O . GLU A 1 145 ? -9.224 18.447 38.131 1.00 39.31 145 GLU A O 1
ATOM 1076 N N . SER A 1 146 ? -7.317 17.439 37.548 1.00 41.16 146 SER A N 1
ATOM 1077 C CA . SER A 1 146 ? -6.505 17.893 38.675 1.00 41.16 146 SER A CA 1
ATOM 1078 C C . SER A 1 146 ? -6.150 19.357 38.415 1.00 41.16 146 SER A C 1
ATOM 1080 O O . SER A 1 146 ? -5.281 19.644 37.595 1.00 41.16 146 SER A O 1
ATOM 1082 N N . SER A 1 147 ? -6.867 20.261 39.081 1.00 50.34 147 SER A N 1
ATOM 1083 C CA . SER A 1 147 ? -6.653 21.707 39.047 1.00 50.34 147 SER A CA 1
ATOM 1084 C C . SER A 1 147 ? -5.263 22.064 39.581 1.00 50.34 147 SER A C 1
ATOM 1086 O O . SER A 1 147 ? -5.045 22.105 40.790 1.00 50.34 147 SER A O 1
ATOM 1088 N N . SER A 1 148 ? -4.332 22.333 38.672 1.00 42.66 148 SER A N 1
ATOM 1089 C CA . SER A 1 148 ? -3.137 23.135 38.931 1.00 42.66 148 SER A CA 1
ATOM 1090 C C . SER A 1 148 ? -2.956 24.075 37.745 1.00 42.66 148 SER A C 1
ATOM 1092 O O . SER A 1 148 ? -2.716 23.632 36.619 1.00 42.66 148 SER A O 1
ATOM 1094 N N . GLU A 1 149 ? -3.171 25.355 38.018 1.00 51.34 149 GLU A N 1
ATOM 1095 C CA . GLU A 1 149 ? -3.047 26.482 37.104 1.00 51.34 149 GLU A CA 1
ATOM 1096 C C . GLU A 1 149 ? -1.595 26.598 36.629 1.00 51.34 149 GLU A C 1
ATOM 1098 O O . GLU A 1 149 ? -0.723 27.016 37.379 1.00 51.34 149 GLU A O 1
ATOM 1103 N N . ASP A 1 150 ? -1.326 26.187 35.390 1.00 50.50 150 ASP A N 1
ATOM 1104 C CA . ASP A 1 150 ? -0.085 26.531 34.693 1.00 50.50 150 ASP A CA 1
ATOM 1105 C C . ASP A 1 150 ? -0.355 26.538 33.178 1.00 50.50 150 ASP A C 1
ATOM 1107 O O . ASP A 1 150 ? -0.190 25.554 32.445 1.00 50.50 150 ASP A O 1
ATOM 1111 N N . GLU A 1 151 ? -0.924 27.651 32.711 1.00 59.41 151 GLU A N 1
ATOM 1112 C CA . GLU A 1 151 ? -1.647 27.731 31.436 1.00 59.41 151 GLU A CA 1
ATOM 1113 C C . GLU A 1 151 ? -0.754 27.800 30.182 1.00 59.41 151 GLU A C 1
ATOM 1115 O O . GLU A 1 151 ? -1.257 27.736 29.061 1.00 59.41 151 GLU A O 1
ATOM 1120 N N . SER A 1 152 ? 0.575 27.834 30.328 1.00 56.22 152 SER A N 1
ATOM 1121 C CA . SER A 1 152 ? 1.496 27.911 29.178 1.00 56.22 152 SER A CA 1
ATOM 1122 C C . SER A 1 152 ? 2.352 26.651 28.960 1.00 56.22 152 SER A C 1
ATOM 1124 O O . SER A 1 152 ? 2.822 26.407 27.849 1.00 56.22 152 SER A O 1
ATOM 1126 N N . GLY A 1 153 ? 2.481 25.770 29.964 1.00 57.25 153 GLY A N 1
ATOM 1127 C CA . GLY A 1 153 ? 3.237 24.506 29.858 1.00 57.25 153 GLY A CA 1
ATOM 1128 C C . GLY A 1 153 ? 2.418 23.286 29.401 1.00 57.25 153 GLY A C 1
ATOM 1129 O O . GLY A 1 153 ? 2.971 22.260 29.000 1.00 57.25 153 GLY A O 1
ATOM 1130 N N . GLY A 1 154 ? 1.082 23.369 29.434 1.00 63.41 154 GLY A N 1
ATOM 1131 C CA . GLY A 1 154 ? 0.201 22.197 29.325 1.00 63.41 154 GLY A CA 1
ATOM 1132 C C . GLY A 1 154 ? -0.085 21.669 27.912 1.00 63.41 154 GLY A C 1
ATOM 1133 O O . GLY A 1 154 ? -0.480 20.509 27.769 1.00 63.41 154 GLY A O 1
ATOM 1134 N N . ARG A 1 155 ? 0.096 22.466 26.847 1.00 74.19 155 ARG A N 1
ATOM 1135 C CA . ARG A 1 155 ? -0.264 22.032 25.476 1.00 74.19 155 ARG A CA 1
ATOM 1136 C C . ARG A 1 155 ? 0.617 20.883 24.978 1.00 74.19 155 ARG A C 1
ATOM 1138 O O . ARG A 1 155 ? 0.091 19.916 24.428 1.00 74.19 155 ARG A O 1
ATOM 1145 N N . GLY A 1 156 ? 1.925 20.946 25.240 1.00 81.94 156 GLY A N 1
ATOM 1146 C CA . GLY A 1 156 ? 2.861 19.872 24.886 1.00 81.94 156 GLY A CA 1
ATOM 1147 C C . GLY A 1 156 ? 2.555 18.566 25.625 1.00 81.94 156 GLY A C 1
ATOM 1148 O O . GLY A 1 156 ? 2.487 17.501 25.011 1.00 81.94 156 GLY A O 1
ATOM 1149 N N . MET A 1 157 ? 2.265 18.656 26.927 1.00 85.38 157 MET A N 1
ATOM 1150 C CA . MET A 1 157 ? 1.955 17.484 27.752 1.00 85.38 157 MET A CA 1
ATOM 1151 C C . MET A 1 157 ? 0.629 16.816 27.341 1.00 85.38 157 MET A C 1
ATOM 1153 O O . MET A 1 157 ? 0.542 15.590 27.267 1.00 85.38 157 MET A O 1
ATOM 1157 N N . LYS A 1 158 ? -0.400 17.604 26.992 1.00 86.88 158 LYS A N 1
ATOM 1158 C CA . LYS A 1 158 ? -1.689 17.087 26.490 1.00 86.88 158 LYS A CA 1
ATOM 1159 C C . LYS A 1 158 ? -1.542 16.353 25.151 1.00 86.88 158 LYS A C 1
ATOM 1161 O O . LYS A 1 158 ? -2.125 15.278 24.978 1.00 86.88 158 LYS A O 1
ATOM 1166 N N . ALA A 1 159 ? -0.743 16.886 24.225 1.00 88.31 159 ALA A N 1
ATOM 1167 C CA . ALA A 1 159 ? -0.465 16.232 22.946 1.00 88.31 159 ALA A CA 1
ATOM 1168 C C . ALA A 1 159 ? 0.266 14.891 23.140 1.00 88.31 159 ALA A C 1
ATOM 1170 O O . ALA A 1 159 ? -0.137 13.877 22.569 1.00 88.31 159 ALA A O 1
ATOM 1171 N N . MET A 1 160 ? 1.276 14.855 24.017 1.00 86.88 160 MET A N 1
ATOM 1172 C CA . MET A 1 160 ? 2.012 13.629 24.342 1.00 86.88 160 MET A CA 1
ATOM 1173 C C . MET A 1 160 ? 1.105 12.560 24.971 1.00 86.88 160 MET A C 1
ATOM 1175 O O . MET A 1 160 ? 1.131 11.399 24.560 1.00 86.88 160 MET A O 1
ATOM 1179 N N . ASN A 1 161 ? 0.248 12.953 25.918 1.00 91.12 161 ASN A N 1
ATOM 1180 C CA . ASN A 1 161 ? -0.718 12.046 26.541 1.00 91.12 161 ASN A CA 1
ATOM 1181 C C . ASN A 1 161 ? -1.703 11.467 25.519 1.00 91.12 161 ASN A C 1
ATOM 1183 O O . ASN A 1 161 ? -2.021 10.276 25.562 1.00 91.12 161 ASN A O 1
ATOM 1187 N N . THR A 1 162 ? -2.149 12.287 24.566 1.00 89.94 162 THR A N 1
ATOM 1188 C CA . THR A 1 162 ? -3.029 11.849 23.475 1.00 89.94 162 THR A CA 1
ATOM 1189 C C . THR A 1 162 ? -2.320 10.842 22.566 1.00 89.94 162 THR A C 1
ATOM 1191 O O . THR A 1 162 ? -2.873 9.780 22.283 1.00 89.94 162 THR A O 1
ATOM 1194 N N . LEU A 1 163 ? -1.062 11.097 22.199 1.00 90.31 163 LEU A N 1
ATOM 1195 C CA . LEU A 1 163 ? -0.249 10.173 21.404 1.00 90.31 163 LEU A CA 1
ATOM 1196 C C . LEU A 1 163 ? -0.034 8.828 22.117 1.00 90.31 163 LEU A C 1
ATOM 1198 O O . LEU A 1 163 ? -0.229 7.761 21.533 1.00 90.31 163 LEU A O 1
ATOM 1202 N N . HIS A 1 164 ? 0.323 8.854 23.403 1.00 93.19 164 HIS A N 1
ATOM 1203 C CA . HIS A 1 164 ? 0.486 7.636 24.200 1.00 93.19 164 HIS A CA 1
ATOM 1204 C C . HIS A 1 164 ? -0.814 6.839 24.301 1.00 93.19 164 HIS A C 1
ATOM 1206 O O . HIS A 1 164 ? -0.800 5.609 24.204 1.00 93.19 164 HIS A O 1
ATOM 1212 N N . ARG A 1 165 ? -1.948 7.530 24.444 1.00 92.81 165 ARG A N 1
ATOM 1213 C CA . ARG A 1 165 ? -3.272 6.908 24.422 1.00 92.81 165 ARG A CA 1
ATOM 1214 C C . ARG A 1 165 ? -3.539 6.218 23.084 1.00 92.81 165 ARG A C 1
ATOM 1216 O O . ARG A 1 165 ? -4.005 5.081 23.101 1.00 92.81 165 ARG A O 1
ATOM 1223 N N . MET A 1 166 ? -3.201 6.844 21.956 1.00 91.38 166 MET A N 1
ATOM 1224 C CA . MET A 1 166 ? -3.328 6.220 20.632 1.00 91.38 166 MET A CA 1
ATOM 1225 C C . MET A 1 166 ? -2.464 4.956 20.517 1.00 91.38 166 MET A C 1
ATOM 1227 O O . MET A 1 166 ? -2.967 3.892 20.159 1.00 91.38 166 MET A O 1
ATOM 1231 N N . HIS A 1 167 ? -1.186 5.016 20.908 1.00 93.06 167 HIS A N 1
ATOM 1232 C CA . HIS A 1 167 ? -0.304 3.841 20.897 1.00 93.06 167 HIS A CA 1
ATOM 1233 C C . HIS A 1 167 ? -0.817 2.704 21.792 1.00 93.06 167 HIS A C 1
ATOM 1235 O O . HIS A 1 167 ? -0.701 1.527 21.443 1.00 93.06 167 HIS A O 1
ATOM 1241 N N . ARG A 1 168 ? -1.407 3.045 22.942 1.00 94.50 168 ARG A N 1
ATOM 1242 C CA . ARG A 1 168 ? -2.019 2.076 23.855 1.00 94.50 168 ARG A CA 1
ATOM 1243 C C . ARG A 1 168 ? -3.246 1.412 23.231 1.00 94.50 168 ARG A C 1
ATOM 1245 O O . ARG A 1 168 ? -3.371 0.193 23.297 1.00 94.50 168 ARG A O 1
ATOM 1252 N N . GLN A 1 169 ? -4.100 2.186 22.562 1.00 91.94 169 GLN A N 1
ATOM 1253 C CA . GLN A 1 169 ? -5.285 1.672 21.869 1.00 91.94 169 GLN A CA 1
ATOM 1254 C C . GLN A 1 169 ? -4.939 0.679 20.758 1.00 91.94 169 GLN A C 1
ATOM 1256 O O . GLN A 1 169 ? -5.634 -0.326 20.626 1.00 91.94 169 GLN A O 1
ATOM 1261 N N . ILE A 1 170 ? -3.853 0.905 20.014 1.00 93.38 170 ILE A N 1
ATOM 1262 C CA . ILE A 1 170 ? -3.382 -0.036 18.985 1.00 93.38 170 ILE A CA 1
ATOM 1263 C C . ILE A 1 170 ? -3.064 -1.408 19.599 1.00 93.38 170 ILE A C 1
ATOM 1265 O O . ILE A 1 170 ? -3.417 -2.433 19.023 1.00 93.38 170 ILE A O 1
ATOM 1269 N N . LYS A 1 171 ? -2.436 -1.440 20.783 1.00 94.25 171 LYS A N 1
ATOM 1270 C CA . LYS A 1 171 ? -2.073 -2.692 21.468 1.00 94.25 171 LYS A CA 1
ATOM 1271 C C . LYS A 1 171 ? -3.264 -3.360 22.154 1.00 94.25 171 LYS A C 1
ATOM 1273 O O . LYS A 1 171 ? -3.419 -4.571 22.065 1.00 94.25 171 LYS A O 1
ATOM 1278 N N . GLU A 1 172 ? -4.088 -2.582 22.852 1.00 96.62 172 GLU A N 1
ATOM 1279 C CA . GLU A 1 172 ? -5.178 -3.112 23.679 1.00 96.62 172 GLU A CA 1
ATOM 1280 C C . GLU A 1 172 ? -6.443 -3.431 22.870 1.00 96.62 172 GLU A C 1
ATOM 1282 O O . GLU A 1 172 ? -7.187 -4.344 23.224 1.00 96.62 172 GLU A O 1
ATOM 1287 N N . ARG A 1 173 ? -6.730 -2.670 21.804 1.00 94.94 173 ARG A N 1
ATOM 1288 C CA . ARG A 1 173 ? -7.977 -2.766 21.021 1.00 94.94 173 ARG A CA 1
ATOM 1289 C C . ARG A 1 173 ? -7.743 -2.585 19.508 1.00 94.94 173 ARG A C 1
ATOM 1291 O O . ARG A 1 173 ? -8.384 -1.725 18.899 1.00 94.94 173 ARG A O 1
ATOM 1298 N N . PRO A 1 174 ? -6.904 -3.417 18.862 1.00 93.44 174 PRO A N 1
ATOM 1299 C CA . PRO A 1 174 ? -6.551 -3.265 17.443 1.00 93.44 174 PRO A CA 1
ATOM 1300 C C . PRO A 1 174 ? -7.756 -3.343 16.493 1.00 93.44 174 PRO A C 1
ATOM 1302 O O . PRO A 1 174 ? -7.819 -2.608 15.509 1.00 93.44 174 PRO A O 1
ATOM 1305 N N . ARG A 1 175 ? -8.751 -4.187 16.809 1.00 93.56 175 ARG A N 1
ATOM 1306 C CA . ARG A 1 175 ? -9.974 -4.328 15.998 1.00 93.56 175 ARG A CA 1
ATOM 1307 C C . ARG A 1 175 ? -10.765 -3.026 15.910 1.00 93.56 175 ARG A C 1
ATOM 1309 O O . ARG A 1 175 ? -11.156 -2.625 14.825 1.00 93.56 175 ARG A O 1
ATOM 1316 N N . ARG A 1 176 ? -10.910 -2.319 17.035 1.00 94.56 176 ARG A N 1
ATOM 1317 C CA . ARG A 1 176 ? -11.634 -1.044 17.080 1.00 94.56 176 ARG A CA 1
ATOM 1318 C C . ARG A 1 176 ? -10.957 0.025 16.224 1.00 94.56 176 ARG A C 1
ATOM 1320 O O . ARG A 1 176 ? -11.648 0.817 15.603 1.00 94.56 176 ARG A O 1
ATOM 1327 N N . VAL A 1 177 ? -9.624 0.051 16.194 1.00 94.25 177 VAL A N 1
ATOM 1328 C CA . VAL A 1 177 ? -8.872 0.988 15.341 1.00 94.25 177 VAL A CA 1
ATOM 1329 C C . VAL A 1 177 ? -9.166 0.715 13.864 1.00 94.25 177 VAL A C 1
ATOM 1331 O O . VAL A 1 177 ? -9.431 1.648 13.117 1.00 94.25 177 VAL A O 1
ATOM 1334 N N . CYS A 1 178 ? -9.197 -0.560 13.468 1.00 94.75 178 CYS A N 1
ATOM 1335 C CA . CYS A 1 178 ? -9.559 -0.964 12.109 1.00 94.75 178 CYS A CA 1
ATOM 1336 C C . CYS A 1 178 ? -11.002 -0.573 11.754 1.00 94.75 178 CYS A C 1
ATOM 1338 O O . CYS A 1 178 ? -11.224 0.038 10.719 1.00 94.75 178 CYS A O 1
ATOM 1340 N N . GLU A 1 179 ? -11.970 -0.870 12.624 1.00 94.69 179 GLU A N 1
ATOM 1341 C CA . GLU A 1 179 ? -13.391 -0.556 12.399 1.00 94.69 179 GLU A CA 1
ATOM 1342 C C . GLU A 1 179 ? -13.663 0.949 12.291 1.00 94.69 179 GLU A C 1
ATOM 1344 O O . GLU A 1 179 ? -14.513 1.373 11.509 1.00 94.69 179 GLU A O 1
ATOM 1349 N N . LEU A 1 180 ? -12.968 1.763 13.094 1.00 95.12 180 LEU A N 1
ATOM 1350 C CA . LEU A 1 180 ? -13.071 3.220 13.014 1.00 95.12 180 LEU A CA 1
ATOM 1351 C C . LEU A 1 180 ? -12.522 3.728 11.683 1.00 95.12 180 LEU A C 1
ATOM 1353 O O . LEU A 1 180 ? -13.211 4.476 10.999 1.00 95.12 180 LEU A O 1
ATOM 1357 N N . PHE A 1 181 ? -11.346 3.247 11.284 1.00 95.50 181 PHE A N 1
ATOM 1358 C CA . PHE A 1 181 ? -10.755 3.608 10.002 1.00 95.50 181 PHE A CA 1
ATOM 1359 C C . PHE A 1 181 ? -11.643 3.195 8.818 1.00 95.50 181 PHE A C 1
ATOM 1361 O O . PHE A 1 181 ? -11.889 3.993 7.922 1.00 95.50 181 PHE A O 1
ATOM 1368 N N . GLU A 1 182 ? -12.195 1.978 8.812 1.00 94.88 182 GLU A N 1
ATOM 1369 C CA . GLU A 1 182 ? -13.104 1.547 7.740 1.00 94.88 182 GLU A CA 1
ATOM 1370 C C . GLU A 1 182 ? -14.384 2.390 7.683 1.00 94.88 182 GLU A C 1
ATOM 1372 O O . GLU A 1 182 ? -14.895 2.657 6.596 1.00 94.88 182 GLU A O 1
ATOM 1377 N N . ARG A 1 183 ? -14.895 2.842 8.833 1.00 95.31 183 ARG A N 1
ATOM 1378 C CA . ARG A 1 183 ? -16.049 3.745 8.891 1.00 95.31 183 ARG A CA 1
ATOM 1379 C C . ARG A 1 183 ? -15.739 5.104 8.267 1.00 95.31 183 ARG A C 1
ATOM 1381 O O . ARG A 1 183 ? -16.541 5.574 7.468 1.00 95.31 183 ARG A O 1
ATOM 1388 N N . GLU A 1 184 ? -14.591 5.689 8.602 1.00 95.31 184 GLU A N 1
ATOM 1389 C CA . GLU A 1 184 ? -14.115 6.948 8.012 1.00 95.31 184 GLU A CA 1
ATOM 1390 C C . GLU A 1 184 ? -13.964 6.810 6.492 1.00 95.31 184 GLU A C 1
ATOM 1392 O O . GLU A 1 184 ? -14.458 7.641 5.737 1.00 95.31 184 GLU A O 1
ATOM 1397 N N . VAL A 1 185 ? -13.385 5.700 6.022 1.00 95.56 185 VAL A N 1
ATOM 1398 C CA . VAL A 1 185 ? -13.255 5.409 4.586 1.00 95.56 185 VAL A CA 1
ATOM 1399 C C . VAL A 1 185 ? -14.619 5.327 3.890 1.00 95.56 185 VAL A C 1
ATOM 1401 O O . VAL A 1 185 ? -14.777 5.859 2.790 1.00 95.56 185 VAL A O 1
ATOM 1404 N N . ILE A 1 186 ? -15.611 4.678 4.508 1.00 95.38 186 ILE A N 1
ATOM 1405 C CA . ILE A 1 186 ? -16.977 4.575 3.964 1.00 95.38 186 ILE A CA 1
ATOM 1406 C C . ILE A 1 186 ? -17.633 5.956 3.862 1.00 95.38 186 ILE A C 1
ATOM 1408 O O . ILE A 1 186 ? -18.255 6.259 2.841 1.00 95.38 186 ILE A O 1
ATOM 1412 N N . GLU A 1 187 ? -17.483 6.780 4.899 1.00 95.38 187 GLU A N 1
ATOM 1413 C CA . GLU A 1 187 ? -18.016 8.142 4.952 1.00 95.38 187 GLU A CA 1
ATOM 1414 C C . GLU A 1 187 ? -17.358 9.037 3.894 1.00 95.38 187 GLU A C 1
ATOM 1416 O O . GLU A 1 187 ? -18.052 9.665 3.095 1.00 95.38 187 GLU A O 1
ATOM 1421 N N . GLU A 1 188 ? -16.027 9.017 3.799 1.00 94.75 188 GLU A N 1
ATOM 1422 C CA . GLU A 1 188 ? -15.277 9.822 2.834 1.00 94.75 188 GLU A CA 1
ATOM 1423 C C . GLU A 1 188 ? -15.530 9.401 1.384 1.00 94.75 188 GLU A C 1
ATOM 1425 O O . GLU A 1 188 ? -15.520 10.243 0.481 1.00 94.75 188 GLU A O 1
ATOM 1430 N N . LEU A 1 189 ? -15.742 8.111 1.118 1.00 94.44 189 LEU A N 1
ATOM 1431 C CA . LEU A 1 189 ? -16.098 7.627 -0.216 1.00 94.44 189 LEU A CA 1
ATOM 1432 C C . LEU A 1 189 ? -17.586 7.817 -0.545 1.00 94.44 189 LEU A C 1
ATOM 1434 O O . LEU A 1 189 ? -17.940 7.719 -1.718 1.00 94.44 189 LEU A O 1
ATOM 1438 N N . GLY A 1 190 ? -18.438 8.120 0.440 1.00 94.69 190 GLY A N 1
ATOM 1439 C CA . GLY A 1 190 ? -19.881 8.280 0.244 1.00 94.69 190 GLY A CA 1
ATOM 1440 C C . GLY A 1 190 ? -20.576 6.980 -0.170 1.00 94.69 190 GLY A C 1
ATOM 1441 O O . GLY A 1 190 ? -21.506 7.000 -0.975 1.00 94.69 190 GLY A O 1
ATOM 1442 N N . ILE A 1 191 ? -20.096 5.836 0.325 1.00 93.81 191 ILE A N 1
ATOM 1443 C CA . ILE A 1 191 ? -20.574 4.516 -0.101 1.00 93.81 191 ILE A CA 1
ATOM 1444 C C . ILE A 1 191 ? -21.910 4.192 0.570 1.00 93.81 191 ILE A C 1
ATOM 1446 O O . ILE A 1 191 ? -22.038 4.213 1.796 1.00 93.81 191 ILE A O 1
ATOM 1450 N N . VAL A 1 192 ? -22.903 3.812 -0.234 1.00 93.31 192 VAL A N 1
ATOM 1451 C CA . VAL A 1 192 ? -24.207 3.349 0.259 1.00 93.31 192 VAL A CA 1
ATOM 1452 C C . VAL A 1 192 ? -24.105 1.898 0.744 1.00 93.31 192 VAL A C 1
ATOM 1454 O O . VAL A 1 192 ? -23.365 1.084 0.188 1.00 93.31 192 VAL A O 1
ATOM 1457 N N . LYS A 1 193 ? -24.873 1.539 1.783 1.00 90.06 193 LYS A N 1
ATOM 1458 C CA . LYS A 1 193 ? -24.937 0.158 2.293 1.00 90.06 193 LYS A CA 1
ATOM 1459 C C . LYS A 1 193 ? -25.270 -0.815 1.151 1.00 90.06 193 LYS A C 1
ATOM 1461 O O . LYS A 1 193 ? -26.315 -0.692 0.524 1.00 90.06 19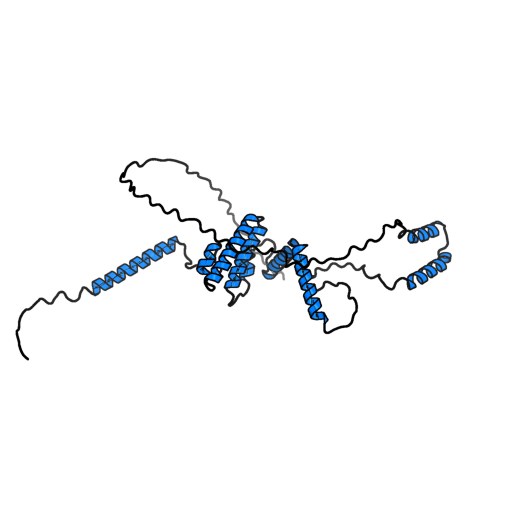3 LYS A O 1
ATOM 1466 N N . GLY A 1 194 ? -24.388 -1.786 0.913 1.00 89.44 194 GLY A N 1
ATOM 1467 C CA . GLY A 1 194 ? -24.535 -2.802 -0.137 1.00 89.44 194 GLY A CA 1
ATOM 1468 C C . GLY A 1 194 ? -23.670 -2.574 -1.381 1.00 89.44 194 GLY A C 1
ATOM 1469 O O . GLY A 1 194 ? -23.471 -3.512 -2.149 1.00 89.44 194 GLY A O 1
ATOM 1470 N N . GLN A 1 195 ? -23.093 -1.385 -1.565 1.00 93.69 195 GLN A N 1
ATOM 1471 C CA . GLN A 1 195 ? -22.135 -1.141 -2.641 1.00 93.69 195 GLN A CA 1
ATOM 1472 C C . GLN A 1 195 ? -20.759 -1.722 -2.280 1.00 93.69 195 GLN A C 1
ATOM 1474 O O . GLN A 1 195 ? -20.236 -1.503 -1.185 1.00 93.69 195 GLN A O 1
ATOM 1479 N N . ALA A 1 196 ? -20.171 -2.481 -3.208 1.00 91.88 196 ALA A N 1
ATOM 1480 C CA . ALA A 1 196 ? -18.829 -3.025 -3.047 1.00 91.88 196 ALA A CA 1
ATOM 1481 C C . ALA A 1 196 ? -17.786 -1.904 -3.132 1.00 91.88 196 ALA A C 1
ATOM 1483 O O . ALA A 1 196 ? -17.862 -1.034 -3.999 1.00 91.88 196 ALA A O 1
ATOM 1484 N N . TRP A 1 197 ? -16.802 -1.950 -2.241 1.00 94.31 197 TRP A N 1
ATOM 1485 C CA . TRP A 1 197 ? -15.725 -0.973 -2.181 1.00 94.31 197 TRP A CA 1
ATOM 1486 C C . TRP A 1 197 ? -14.416 -1.634 -1.776 1.00 94.31 197 TRP A C 1
ATOM 1488 O O . TRP A 1 197 ? -14.409 -2.674 -1.111 1.00 94.31 197 TRP A O 1
ATOM 1498 N N . THR A 1 198 ? -13.307 -1.014 -2.171 1.00 94.44 198 THR A N 1
ATOM 1499 C CA . THR A 1 198 ? -11.963 -1.458 -1.799 1.00 94.44 198 THR A CA 1
ATOM 1500 C C . THR A 1 198 ? -11.167 -0.311 -1.189 1.00 94.44 198 THR A C 1
ATOM 1502 O O . THR A 1 198 ? -11.391 0.859 -1.503 1.00 94.44 198 THR A O 1
ATOM 1505 N N . LEU A 1 199 ? -10.192 -0.626 -0.333 1.00 95.50 199 LEU A N 1
ATOM 1506 C CA . LEU A 1 199 ? -9.303 0.401 0.226 1.00 95.50 199 LEU A CA 1
ATOM 1507 C C . LEU A 1 199 ? -8.411 1.016 -0.863 1.00 95.50 199 LEU A C 1
ATOM 1509 O O . LEU A 1 199 ? -7.897 2.124 -0.715 1.00 95.50 199 LEU A O 1
ATOM 1513 N N . ARG A 1 200 ? -8.238 0.315 -1.987 1.00 95.31 200 ARG A N 1
ATOM 1514 C CA . ARG A 1 200 ? -7.519 0.829 -3.157 1.00 95.31 200 ARG A CA 1
ATOM 1515 C C . ARG A 1 200 ? -8.201 2.068 -3.730 1.00 95.31 200 ARG A C 1
ATOM 1517 O O . ARG A 1 200 ? -7.502 2.979 -4.167 1.00 95.31 200 ARG A O 1
ATOM 1524 N N . ASP A 1 201 ? -9.530 2.114 -3.718 1.00 94.31 201 ASP A N 1
ATOM 1525 C CA . ASP A 1 201 ? -10.299 3.253 -4.231 1.00 94.31 201 ASP A CA 1
ATOM 1526 C C . ASP A 1 201 ? -10.117 4.481 -3.335 1.00 94.31 201 ASP A C 1
ATOM 1528 O O . ASP A 1 201 ? -9.881 5.584 -3.829 1.00 94.31 201 ASP A O 1
ATOM 1532 N N . TYR A 1 202 ? -10.094 4.259 -2.018 1.00 95.88 202 TYR A N 1
ATOM 1533 C CA . TYR A 1 202 ? -9.782 5.280 -1.023 1.00 95.88 202 TYR A CA 1
ATOM 1534 C C . TYR A 1 202 ? -8.404 5.912 -1.250 1.00 95.88 202 TYR A C 1
ATOM 1536 O O . TYR A 1 202 ? -8.274 7.121 -1.434 1.00 95.88 202 TYR A O 1
ATOM 1544 N N . VAL A 1 203 ? -7.362 5.080 -1.332 1.00 96.44 203 VAL A N 1
ATOM 1545 C CA . VAL A 1 203 ? -5.980 5.554 -1.495 1.00 96.44 203 VAL A CA 1
ATOM 1546 C C . VAL A 1 203 ? -5.764 6.256 -2.839 1.00 96.44 203 VAL A C 1
ATOM 1548 O O . VAL A 1 203 ? -4.971 7.195 -2.915 1.00 96.44 203 VAL A O 1
ATOM 1551 N N . LYS A 1 204 ? -6.485 5.862 -3.895 1.00 94.38 204 LYS A N 1
ATOM 1552 C CA . LYS A 1 204 ? -6.453 6.547 -5.199 1.00 94.38 204 LYS A CA 1
ATOM 1553 C C . LYS A 1 204 ? -7.139 7.913 -5.193 1.00 94.38 204 LYS A C 1
ATOM 1555 O O . LYS A 1 204 ? -6.731 8.771 -5.969 1.00 94.38 204 LYS A O 1
ATOM 1560 N N . LYS A 1 205 ? -8.167 8.111 -4.361 1.00 95.00 205 LYS A N 1
ATOM 1561 C CA . LYS A 1 205 ? -8.879 9.394 -4.241 1.00 95.00 205 LYS A CA 1
ATOM 1562 C C . LYS A 1 205 ? -7.983 10.491 -3.654 1.00 95.00 205 LYS A C 1
ATOM 1564 O O . LYS A 1 205 ? -8.150 11.664 -3.985 1.00 95.00 205 LYS A O 1
ATOM 1569 N N . GLN A 1 206 ? -7.019 10.114 -2.816 1.00 94.94 206 GLN A N 1
ATOM 1570 C CA . GLN A 1 206 ? -6.114 11.056 -2.169 1.00 94.94 206 GLN A CA 1
ATOM 1571 C C . GLN A 1 206 ? -5.147 11.726 -3.163 1.00 94.94 206 GLN A C 1
ATOM 1573 O O . GLN A 1 206 ? -4.559 11.085 -4.035 1.00 94.94 206 GLN A O 1
ATOM 1578 N N . GLN A 1 207 ? -4.925 13.033 -2.997 1.00 94.12 207 GLN A N 1
ATOM 1579 C CA . GLN A 1 207 ? -3.986 13.804 -3.816 1.00 94.12 207 GLN A CA 1
ATOM 1580 C C . GLN A 1 207 ? -2.544 13.634 -3.309 1.00 94.12 207 GLN A C 1
ATOM 1582 O O . GLN A 1 207 ? -2.122 14.288 -2.358 1.00 94.12 207 GLN A O 1
ATOM 1587 N N . TRP A 1 208 ? -1.762 12.766 -3.958 1.00 94.94 208 TRP A N 1
ATOM 1588 C CA . TRP A 1 208 ? -0.369 12.476 -3.567 1.00 94.94 208 TRP A CA 1
ATOM 1589 C C . TRP A 1 208 ? 0.668 13.467 -4.123 1.00 94.94 208 TRP A C 1
ATOM 1591 O O . TRP A 1 208 ? 1.798 13.540 -3.630 1.00 94.94 208 TRP A O 1
ATOM 1601 N N . GLY A 1 209 ? 0.314 14.230 -5.162 1.00 94.69 209 GLY A N 1
ATOM 1602 C CA . GLY A 1 209 ? 1.181 15.235 -5.782 1.00 94.69 209 GLY A CA 1
ATOM 1603 C C . GLY A 1 209 ? 2.542 14.678 -6.220 1.00 94.69 209 GLY A C 1
ATOM 1604 O O . GLY A 1 209 ? 2.633 13.740 -7.015 1.00 94.69 209 GLY A O 1
ATOM 1605 N N . LYS A 1 210 ? 3.625 15.260 -5.689 1.00 95.50 210 LYS A N 1
ATOM 1606 C CA . LYS A 1 210 ? 5.012 14.853 -5.987 1.00 95.50 210 LYS A CA 1
ATOM 1607 C C . LYS A 1 210 ? 5.439 13.543 -5.312 1.00 95.50 210 LYS A C 1
ATOM 1609 O O . LYS A 1 210 ? 6.444 12.952 -5.700 1.00 95.50 210 LYS A O 1
ATOM 1614 N N . PHE A 1 211 ? 4.682 13.048 -4.334 1.00 96.00 211 PHE A N 1
ATOM 1615 C CA . PHE A 1 211 ? 5.071 11.914 -3.493 1.00 96.00 211 PHE A CA 1
ATOM 1616 C C . PHE A 1 211 ? 4.646 10.558 -4.075 1.00 96.00 211 PHE A C 1
ATOM 1618 O O . PHE A 1 211 ? 4.072 9.708 -3.396 1.00 96.00 211 PHE A O 1
ATOM 1625 N N . LYS A 1 212 ? 4.980 10.325 -5.348 1.00 95.12 212 LYS A N 1
ATOM 1626 C CA . LYS A 1 212 ? 4.645 9.093 -6.084 1.00 95.12 212 LYS A CA 1
ATOM 1627 C C . LYS A 1 212 ? 5.210 7.820 -5.440 1.00 95.12 212 LYS A C 1
ATOM 1629 O O . LYS A 1 212 ? 4.573 6.771 -5.490 1.00 95.12 212 LYS A O 1
ATOM 1634 N N . GLY A 1 213 ? 6.391 7.907 -4.824 1.00 95.75 213 GLY A N 1
ATOM 1635 C CA . GLY A 1 213 ? 6.985 6.788 -4.085 1.00 95.75 213 GLY A CA 1
ATOM 1636 C C . GLY A 1 213 ? 6.179 6.414 -2.839 1.00 95.75 213 GLY A C 1
ATOM 1637 O O . GLY A 1 213 ? 5.938 5.236 -2.600 1.00 95.75 213 GLY A O 1
ATOM 1638 N N . ILE A 1 214 ? 5.682 7.411 -2.098 1.00 96.81 214 ILE A N 1
ATOM 1639 C CA . ILE A 1 214 ? 4.855 7.174 -0.906 1.00 96.81 214 ILE A CA 1
ATOM 1640 C C . ILE A 1 214 ? 3.511 6.561 -1.311 1.00 96.81 214 ILE A C 1
ATOM 1642 O O . ILE A 1 214 ? 3.083 5.582 -0.706 1.00 96.81 214 ILE A O 1
ATOM 1646 N N . PHE A 1 215 ? 2.896 7.050 -2.391 1.00 96.88 215 PHE A N 1
ATOM 1647 C CA . PHE A 1 215 ? 1.670 6.462 -2.941 1.00 96.88 215 PHE A CA 1
ATOM 1648 C C . PHE A 1 215 ? 1.822 4.965 -3.249 1.00 96.88 215 PHE A C 1
ATOM 1650 O O . PHE A 1 215 ? 0.993 4.147 -2.854 1.00 96.88 215 PHE A O 1
ATOM 1657 N N . ARG A 1 216 ? 2.927 4.584 -3.897 1.00 97.25 216 ARG A N 1
ATOM 1658 C CA . ARG A 1 216 ? 3.281 3.183 -4.149 1.00 97.25 216 ARG A CA 1
ATOM 1659 C C . ARG A 1 216 ? 3.382 2.371 -2.860 1.00 97.25 216 ARG A C 1
ATOM 1661 O O . ARG A 1 216 ? 2.810 1.286 -2.782 1.00 97.25 216 ARG A O 1
ATOM 1668 N N . THR A 1 217 ? 4.050 2.900 -1.834 1.00 97.31 217 THR A N 1
ATOM 1669 C CA . THR A 1 217 ? 4.129 2.219 -0.532 1.00 97.31 217 THR A CA 1
ATOM 1670 C C . THR A 1 217 ? 2.775 2.104 0.166 1.00 97.31 217 THR A C 1
ATOM 1672 O O . THR A 1 217 ? 2.480 1.046 0.706 1.00 97.31 217 THR A O 1
ATOM 1675 N N . ALA A 1 218 ? 1.914 3.120 0.075 1.00 97.69 218 ALA A N 1
ATOM 1676 C CA . ALA A 1 218 ? 0.562 3.057 0.621 1.00 97.69 218 ALA A CA 1
ATOM 1677 C C . ALA A 1 218 ? -0.261 1.955 -0.066 1.00 97.69 218 ALA A C 1
ATOM 1679 O O . ALA A 1 218 ? -0.926 1.168 0.598 1.00 97.69 218 ALA A O 1
ATOM 1680 N N . MET A 1 219 ? -0.149 1.822 -1.391 1.00 97.62 219 MET A N 1
ATOM 1681 C CA . MET A 1 219 ? -0.815 0.754 -2.147 1.00 97.62 219 MET A CA 1
ATOM 1682 C C . MET A 1 219 ? -0.304 -0.650 -1.787 1.00 97.62 219 MET A C 1
ATOM 1684 O O . MET A 1 219 ? -1.087 -1.601 -1.774 1.00 97.62 219 MET A O 1
ATOM 1688 N N . MET A 1 220 ? 0.986 -0.792 -1.464 1.00 98.00 220 MET A N 1
ATOM 1689 C CA . MET A 1 220 ? 1.542 -2.040 -0.925 1.00 98.00 220 MET A CA 1
ATOM 1690 C C . MET A 1 220 ? 0.916 -2.404 0.427 1.00 98.00 220 MET A C 1
ATOM 1692 O O . MET A 1 220 ? 0.585 -3.569 0.655 1.00 98.00 220 MET A O 1
ATOM 1696 N N . ASP A 1 221 ? 0.754 -1.419 1.309 1.00 98.06 221 ASP A N 1
ATOM 1697 C CA . ASP A 1 221 ? 0.212 -1.621 2.652 1.00 98.06 221 ASP A CA 1
ATOM 1698 C C . ASP A 1 221 ? -1.302 -1.922 2.596 1.00 98.06 221 ASP A C 1
ATOM 1700 O O . ASP A 1 221 ? -1.778 -2.814 3.299 1.00 98.06 221 ASP A O 1
ATOM 1704 N N . VAL A 1 222 ? -2.043 -1.295 1.670 1.00 97.69 222 VAL A N 1
ATOM 1705 C CA . VAL A 1 222 ? -3.444 -1.646 1.362 1.00 97.69 222 VAL A CA 1
ATOM 1706 C C . VAL A 1 222 ? -3.574 -3.104 0.935 1.00 97.69 222 VAL A C 1
ATOM 1708 O O . VAL A 1 222 ? -4.426 -3.818 1.458 1.00 97.69 222 VAL A O 1
ATOM 1711 N N . ALA A 1 223 ? -2.720 -3.577 0.023 1.00 97.69 223 ALA A N 1
ATOM 1712 C CA . ALA A 1 223 ? -2.779 -4.961 -0.443 1.00 97.69 223 ALA A CA 1
ATOM 1713 C C . ALA A 1 223 ? -2.543 -5.968 0.698 1.00 97.69 223 ALA A C 1
ATOM 1715 O O . ALA A 1 223 ? -3.150 -7.037 0.725 1.00 97.69 223 ALA A O 1
ATOM 1716 N N . VAL A 1 224 ? -1.678 -5.632 1.661 1.00 98.25 224 VAL A N 1
ATOM 1717 C CA . VAL A 1 224 ? -1.482 -6.439 2.876 1.00 98.25 224 VAL A CA 1
ATOM 1718 C C . VAL A 1 224 ? -2.743 -6.422 3.735 1.00 98.25 224 VAL A C 1
ATOM 1720 O O . VAL A 1 224 ? -3.200 -7.480 4.166 1.00 98.25 224 VAL A O 1
ATOM 1723 N N . TYR A 1 225 ? -3.321 -5.244 3.965 1.00 97.50 225 TYR A N 1
ATOM 1724 C CA . TYR A 1 225 ? -4.522 -5.101 4.780 1.00 97.50 225 TYR A CA 1
ATOM 1725 C C . TYR A 1 225 ? -5.725 -5.850 4.194 1.00 97.50 225 TYR A C 1
ATOM 1727 O O . TYR A 1 225 ? -6.424 -6.549 4.922 1.00 97.50 225 TYR A O 1
ATOM 1735 N N . GLU A 1 226 ? -5.931 -5.798 2.877 1.00 96.56 226 GLU A N 1
ATOM 1736 C CA . GLU A 1 226 ? -7.003 -6.544 2.205 1.00 96.56 226 GLU A CA 1
ATOM 1737 C C . GLU A 1 226 ? -6.843 -8.063 2.380 1.00 96.56 226 GLU A C 1
ATOM 1739 O O . GLU A 1 226 ? -7.824 -8.763 2.636 1.00 96.56 226 GLU A O 1
ATOM 1744 N N . ARG A 1 227 ? -5.607 -8.586 2.344 1.00 97.38 227 ARG A N 1
ATOM 1745 C CA . ARG A 1 227 ? -5.333 -10.003 2.653 1.00 97.38 227 ARG A CA 1
ATOM 1746 C C . ARG A 1 227 ? -5.618 -10.344 4.118 1.00 97.38 227 ARG A C 1
ATOM 1748 O O . ARG A 1 227 ? -6.142 -11.422 4.397 1.00 97.38 227 ARG A O 1
ATOM 1755 N N . LEU A 1 228 ? -5.309 -9.437 5.050 1.00 97.00 228 LEU A N 1
ATOM 1756 C CA . LEU A 1 228 ? -5.653 -9.608 6.467 1.00 97.00 228 LEU A CA 1
ATOM 1757 C C . LEU A 1 228 ? -7.172 -9.628 6.671 1.00 97.00 228 LEU A C 1
ATOM 1759 O O . LEU A 1 228 ? -7.676 -10.495 7.382 1.00 97.00 228 LEU A O 1
ATOM 1763 N N . ARG A 1 229 ? -7.909 -8.743 5.993 1.00 95.00 229 ARG A N 1
ATOM 1764 C CA . ARG A 1 229 ? -9.378 -8.701 6.016 1.00 95.00 229 ARG A CA 1
ATOM 1765 C C . ARG A 1 229 ? -10.011 -9.961 5.419 1.00 95.00 229 ARG A C 1
ATOM 1767 O O . ARG A 1 229 ? -11.049 -10.407 5.896 1.00 95.00 229 ARG A O 1
ATOM 1774 N N . ALA A 1 230 ? -9.364 -10.571 4.428 1.00 96.19 230 ALA A N 1
ATOM 1775 C CA . ALA A 1 230 ? -9.757 -11.859 3.857 1.00 96.19 230 ALA A CA 1
ATOM 1776 C C . ALA A 1 230 ? -9.371 -13.080 4.725 1.00 96.19 230 ALA A C 1
ATOM 1778 O O . ALA A 1 230 ? -9.511 -14.213 4.266 1.00 96.19 230 ALA A O 1
ATOM 1779 N N . ASN A 1 231 ? -8.879 -12.878 5.956 1.00 97.19 231 ASN A N 1
ATOM 1780 C CA . ASN A 1 231 ? -8.387 -13.927 6.857 1.00 97.19 231 ASN A CA 1
ATOM 1781 C C . ASN A 1 231 ? -7.254 -14.788 6.259 1.00 97.19 231 ASN A C 1
ATOM 1783 O O . ASN A 1 231 ? -7.173 -15.986 6.522 1.00 97.19 231 ASN A O 1
ATOM 1787 N N . GLN A 1 232 ? -6.348 -14.181 5.482 1.00 97.88 232 GLN A N 1
ATOM 1788 C CA . GLN A 1 232 ? -5.160 -14.842 4.917 1.00 97.88 232 GLN A CA 1
ATOM 1789 C C . GLN A 1 232 ? -3.857 -14.281 5.526 1.00 97.88 232 GLN A C 1
ATOM 1791 O O . GLN A 1 232 ? -3.081 -13.616 4.827 1.00 97.88 232 GLN A O 1
ATOM 1796 N N . PRO A 1 233 ? -3.586 -14.514 6.827 1.00 97.50 233 PRO A N 1
ATOM 1797 C CA . PRO A 1 233 ? -2.464 -13.891 7.530 1.00 97.50 233 PRO A CA 1
ATOM 1798 C C . PRO A 1 233 ? -1.093 -14.334 7.004 1.00 97.50 233 PRO A C 1
ATOM 1800 O O . PRO A 1 233 ? -0.190 -13.505 6.918 1.00 97.50 233 PRO A O 1
ATOM 1803 N N . ASP A 1 234 ? -0.936 -15.592 6.584 1.00 98.19 234 ASP A N 1
ATOM 1804 C CA . ASP A 1 234 ? 0.344 -16.104 6.072 1.00 98.19 234 ASP A CA 1
ATOM 1805 C C . ASP A 1 234 ? 0.726 -15.449 4.741 1.00 98.19 234 ASP A C 1
ATOM 1807 O O . ASP A 1 234 ? 1.866 -15.028 4.531 1.00 98.19 234 ASP A O 1
ATOM 1811 N N . VAL A 1 235 ? -0.258 -15.289 3.852 1.00 97.94 235 VAL A N 1
ATOM 1812 C CA . VAL A 1 235 ? -0.069 -14.609 2.567 1.00 97.94 235 VAL A CA 1
ATOM 1813 C C . VAL A 1 235 ? 0.189 -13.120 2.790 1.00 97.94 235 VAL A C 1
ATOM 1815 O O . VAL A 1 235 ? 1.038 -12.537 2.118 1.00 97.94 235 VAL A O 1
ATOM 1818 N N . ALA A 1 236 ? -0.494 -12.501 3.759 1.00 98.19 236 ALA A N 1
ATOM 1819 C CA . ALA A 1 236 ? -0.233 -11.121 4.154 1.00 98.19 236 ALA A CA 1
ATOM 1820 C C . ALA A 1 236 ? 1.199 -10.945 4.688 1.00 98.19 236 ALA A C 1
ATOM 1822 O O . ALA A 1 236 ? 1.901 -10.033 4.253 1.00 98.19 236 ALA A O 1
ATOM 1823 N N . ALA A 1 237 ? 1.672 -11.842 5.557 1.00 98.31 237 ALA A N 1
ATOM 1824 C CA . ALA A 1 237 ? 3.035 -11.817 6.084 1.00 98.31 237 ALA A CA 1
ATOM 1825 C C . ALA A 1 237 ? 4.084 -11.981 4.971 1.00 98.31 237 ALA A C 1
ATOM 1827 O O . ALA A 1 237 ? 5.038 -11.202 4.894 1.00 98.31 237 ALA A O 1
ATOM 1828 N N . ALA A 1 238 ? 3.883 -12.934 4.056 1.00 98.25 238 ALA A N 1
ATOM 1829 C CA . ALA A 1 238 ? 4.746 -13.107 2.889 1.00 98.25 238 ALA A CA 1
ATOM 1830 C C . ALA A 1 238 ? 4.761 -11.853 1.994 1.00 98.25 238 ALA A C 1
ATOM 1832 O O . ALA A 1 238 ? 5.828 -11.419 1.550 1.00 98.25 238 ALA A O 1
ATOM 1833 N N . GLN A 1 239 ? 3.598 -11.229 1.779 1.00 98.38 239 GLN A N 1
ATOM 1834 C CA . GLN A 1 239 ? 3.475 -9.988 1.016 1.00 98.38 239 GLN A CA 1
ATOM 1835 C C . GLN A 1 239 ? 4.229 -8.831 1.690 1.00 98.38 239 GLN A C 1
ATOM 1837 O O . GLN A 1 239 ? 4.933 -8.099 1.001 1.00 98.38 239 GLN A O 1
ATOM 1842 N N . VAL A 1 240 ? 4.159 -8.687 3.020 1.00 98.56 240 VAL A N 1
ATOM 1843 C CA . VAL A 1 240 ? 4.933 -7.673 3.768 1.00 98.56 240 VAL A CA 1
ATOM 1844 C C . VAL A 1 240 ? 6.432 -7.843 3.531 1.00 98.56 240 VAL A C 1
ATOM 1846 O O . VAL A 1 240 ? 7.127 -6.858 3.276 1.00 98.56 240 VAL A O 1
ATOM 1849 N N . VAL A 1 241 ? 6.939 -9.079 3.557 1.00 98.50 241 VAL A N 1
ATOM 1850 C CA . VAL A 1 241 ? 8.358 -9.360 3.293 1.00 98.50 241 VAL A CA 1
ATOM 1851 C C . VAL A 1 241 ? 8.748 -8.969 1.865 1.00 98.50 241 VAL A C 1
ATOM 1853 O O . VAL A 1 241 ? 9.796 -8.352 1.671 1.00 98.50 241 VAL A O 1
ATOM 1856 N N . GLN A 1 242 ? 7.922 -9.285 0.863 1.00 98.25 242 GLN A N 1
ATOM 1857 C CA . GLN A 1 242 ? 8.192 -8.880 -0.523 1.00 98.25 242 GLN A CA 1
ATOM 1858 C C . GLN A 1 242 ? 8.130 -7.360 -0.705 1.00 98.25 242 GLN A C 1
ATOM 1860 O O . GLN A 1 242 ? 9.015 -6.774 -1.328 1.00 98.25 242 GLN A O 1
ATOM 1865 N N . ASN A 1 243 ? 7.153 -6.701 -0.083 1.00 98.12 243 ASN A N 1
ATOM 1866 C CA . ASN A 1 243 ? 7.042 -5.246 -0.083 1.00 98.12 243 ASN A CA 1
ATOM 1867 C C . ASN A 1 243 ? 8.275 -4.597 0.568 1.00 98.12 243 ASN A C 1
ATOM 1869 O O . ASN A 1 243 ? 8.777 -3.590 0.074 1.00 98.12 243 ASN A O 1
ATOM 1873 N N . LEU A 1 244 ? 8.813 -5.184 1.643 1.00 98.44 244 LEU A N 1
ATOM 1874 C CA . LEU A 1 244 ? 10.040 -4.707 2.282 1.00 98.44 244 LEU A CA 1
ATOM 1875 C C . LEU A 1 244 ? 11.260 -4.859 1.364 1.00 98.44 244 LEU A C 1
ATOM 1877 O O . LEU A 1 244 ? 12.036 -3.915 1.229 1.00 98.44 244 LEU A O 1
ATOM 1881 N N . LYS A 1 245 ? 11.410 -6.006 0.689 1.00 98.38 245 LYS A N 1
ATOM 1882 C CA . LYS A 1 245 ? 12.476 -6.212 -0.308 1.00 98.38 245 LYS A CA 1
ATOM 1883 C C . LYS A 1 245 ? 12.393 -5.187 -1.439 1.00 98.38 245 LYS A C 1
ATOM 1885 O O . LYS A 1 245 ? 13.416 -4.618 -1.801 1.00 98.38 245 LYS A O 1
ATOM 1890 N N . ALA A 1 246 ? 11.191 -4.900 -1.937 1.00 98.19 246 ALA A N 1
ATOM 1891 C CA . ALA A 1 246 ? 10.969 -3.866 -2.946 1.00 98.19 246 ALA A CA 1
ATOM 1892 C C . ALA A 1 246 ? 11.356 -2.464 -2.437 1.00 98.19 246 ALA A C 1
ATOM 1894 O O . ALA A 1 246 ? 12.058 -1.735 -3.133 1.00 98.19 246 ALA A O 1
ATOM 1895 N N . LYS A 1 247 ? 10.971 -2.096 -1.203 1.00 98.25 247 LYS A N 1
ATOM 1896 C CA . LYS A 1 247 ? 11.354 -0.814 -0.575 1.00 98.25 247 LYS A CA 1
ATOM 1897 C C . LYS A 1 247 ? 12.884 -0.684 -0.445 1.00 98.25 247 LYS A C 1
ATOM 1899 O O . LYS A 1 247 ? 13.434 0.365 -0.771 1.00 98.25 247 LYS A O 1
ATOM 1904 N N . ILE A 1 248 ? 13.578 -1.753 -0.037 1.00 98.38 248 ILE A N 1
ATOM 1905 C CA . ILE A 1 248 ? 15.051 -1.793 0.038 1.00 98.38 248 ILE A CA 1
ATOM 1906 C C . ILE A 1 248 ? 15.676 -1.674 -1.359 1.00 98.38 248 ILE A C 1
ATOM 1908 O O . ILE A 1 248 ? 16.588 -0.874 -1.549 1.00 98.38 248 ILE A O 1
ATOM 1912 N N . GLN A 1 249 ? 15.173 -2.424 -2.343 1.00 97.50 249 GLN A N 1
ATOM 1913 C CA . GLN A 1 249 ? 15.679 -2.387 -3.718 1.00 97.50 249 GLN A CA 1
ATOM 1914 C C . GLN A 1 249 ? 15.541 -0.991 -4.334 1.00 97.50 249 GLN A C 1
ATOM 1916 O O . GLN A 1 249 ? 16.494 -0.483 -4.919 1.00 97.50 249 GLN A O 1
ATOM 1921 N N . CYS A 1 250 ? 14.395 -0.338 -4.131 1.00 97.75 250 CYS A N 1
ATOM 1922 C CA . CYS A 1 250 ? 14.173 1.037 -4.567 1.00 97.75 250 CYS A CA 1
ATOM 1923 C C . CYS A 1 250 ? 15.198 2.001 -3.950 1.00 97.75 250 CYS A C 1
ATOM 1925 O O . CYS A 1 250 ? 15.686 2.897 -4.636 1.00 97.75 250 CYS A O 1
ATOM 1927 N N . ALA A 1 251 ? 15.540 1.832 -2.668 1.00 97.69 251 ALA A N 1
ATOM 1928 C CA . ALA A 1 251 ? 16.552 2.661 -2.017 1.00 97.69 251 ALA A CA 1
ATOM 1929 C C . ALA A 1 251 ? 17.952 2.435 -2.616 1.00 97.69 251 ALA A C 1
ATOM 1931 O O . ALA A 1 251 ? 18.675 3.399 -2.855 1.00 97.69 251 ALA A O 1
ATOM 1932 N N . LEU A 1 252 ? 18.313 1.181 -2.917 1.00 97.81 252 LEU A N 1
ATOM 1933 C CA . LEU A 1 252 ? 19.588 0.837 -3.562 1.00 97.81 252 LEU A CA 1
ATOM 1934 C C . LEU A 1 252 ? 19.702 1.392 -4.990 1.00 97.81 252 LEU A C 1
ATOM 1936 O O . LEU A 1 252 ? 20.795 1.742 -5.421 1.00 97.81 252 LEU A O 1
ATOM 1940 N N . GLN A 1 253 ? 18.584 1.502 -5.708 1.00 96.44 253 GLN A N 1
ATOM 1941 C CA . GLN A 1 253 ? 18.516 2.026 -7.077 1.00 96.44 253 GLN A CA 1
ATOM 1942 C C . GLN A 1 253 ? 18.258 3.541 -7.138 1.00 96.44 253 GLN A C 1
ATOM 1944 O O . GLN A 1 253 ? 17.805 4.057 -8.156 1.00 96.44 253 GLN A O 1
ATOM 1949 N N . GLY A 1 254 ? 18.503 4.276 -6.049 1.00 95.69 254 GLY A N 1
ATOM 1950 C CA . GLY A 1 254 ? 18.379 5.737 -6.048 1.00 95.69 254 GLY A CA 1
ATOM 1951 C C . GLY A 1 254 ? 16.942 6.250 -6.205 1.00 95.69 254 GLY A C 1
ATOM 1952 O O . GLY A 1 254 ? 16.729 7.334 -6.738 1.00 95.69 254 GLY A O 1
ATOM 1953 N N . GLY A 1 255 ? 15.945 5.487 -5.751 1.00 93.94 255 GLY A N 1
ATOM 1954 C CA . GLY A 1 255 ? 14.532 5.863 -5.838 1.00 93.94 255 GLY A CA 1
ATOM 1955 C C . GLY A 1 255 ? 13.813 5.353 -7.089 1.00 93.94 255 GLY A C 1
ATOM 1956 O O . GLY A 1 255 ? 12.652 5.713 -7.310 1.00 93.94 255 GLY A O 1
ATOM 1957 N N . GLU A 1 256 ? 14.465 4.520 -7.903 1.00 94.94 256 GLU A N 1
ATOM 1958 C CA . GLU A 1 256 ? 13.835 3.894 -9.062 1.00 94.94 256 GLU A CA 1
ATOM 1959 C C . GLU A 1 256 ? 12.856 2.787 -8.631 1.00 94.94 256 GLU A C 1
ATOM 1961 O O . GLU A 1 256 ? 13.220 1.825 -7.956 1.00 94.94 256 GLU A O 1
ATOM 1966 N N . TRP A 1 257 ? 11.590 2.915 -9.036 1.00 95.31 257 TRP A N 1
ATOM 1967 C CA . TRP A 1 257 ? 10.538 1.960 -8.670 1.00 95.31 257 TRP A CA 1
ATOM 1968 C C . TRP A 1 257 ? 10.256 0.904 -9.735 1.00 95.31 257 TRP A C 1
ATOM 1970 O O . TRP A 1 257 ? 9.690 -0.126 -9.394 1.00 95.31 257 TRP A O 1
ATOM 1980 N N . THR A 1 258 ? 10.617 1.127 -11.000 1.00 92.88 258 THR A N 1
ATOM 1981 C CA . THR A 1 258 ? 10.188 0.276 -12.123 1.00 92.88 258 THR A CA 1
ATOM 1982 C C . THR A 1 258 ? 10.613 -1.179 -11.931 1.00 92.88 258 THR A C 1
ATOM 1984 O O . THR A 1 258 ? 9.787 -2.084 -12.009 1.00 92.88 258 THR A O 1
ATOM 1987 N N . SER A 1 259 ? 11.888 -1.408 -11.612 1.00 92.94 259 SER A N 1
ATOM 1988 C CA . SER A 1 259 ? 12.416 -2.755 -11.378 1.00 92.94 259 SER A CA 1
ATOM 1989 C C . SER A 1 259 ? 12.130 -3.263 -9.959 1.00 92.94 259 SER A C 1
ATOM 1991 O O . SER A 1 259 ? 11.767 -4.427 -9.789 1.00 92.94 259 SER A O 1
ATOM 1993 N N . ALA A 1 260 ? 12.200 -2.397 -8.943 1.00 96.69 260 ALA A N 1
ATOM 1994 C CA . ALA A 1 260 ? 11.873 -2.749 -7.560 1.00 96.69 260 ALA A CA 1
ATOM 1995 C C . ALA A 1 260 ? 10.416 -3.220 -7.384 1.00 96.69 260 ALA A C 1
ATOM 1997 O O . ALA A 1 260 ? 10.145 -4.135 -6.606 1.00 96.69 260 ALA A O 1
ATOM 1998 N N . TRP A 1 261 ? 9.474 -2.625 -8.120 1.00 97.06 261 TRP A N 1
ATOM 1999 C CA . TRP A 1 261 ? 8.051 -2.942 -8.024 1.00 97.06 261 TRP A CA 1
ATOM 2000 C C . TRP A 1 261 ? 7.726 -4.363 -8.494 1.00 97.06 261 TRP A C 1
ATOM 2002 O O . TRP A 1 261 ? 6.839 -4.999 -7.923 1.00 97.06 261 TRP A O 1
ATOM 2012 N N . LEU A 1 262 ? 8.478 -4.908 -9.456 1.00 95.06 262 LEU A N 1
ATOM 2013 C CA . LEU A 1 262 ? 8.296 -6.279 -9.953 1.00 95.06 262 LEU A CA 1
ATOM 2014 C C . LEU A 1 262 ? 8.402 -7.330 -8.836 1.00 95.06 262 LEU A C 1
ATOM 2016 O O . LEU A 1 262 ? 7.726 -8.354 -8.888 1.00 95.06 262 LEU A O 1
ATOM 2020 N N . LEU A 1 263 ? 9.187 -7.054 -7.789 1.00 96.12 263 LEU A N 1
ATOM 2021 C CA . LEU A 1 263 ? 9.335 -7.944 -6.632 1.00 96.12 263 LEU A CA 1
ATOM 2022 C C . LEU A 1 263 ? 8.052 -8.074 -5.803 1.00 96.12 263 LEU A C 1
ATOM 2024 O O . LEU A 1 263 ? 7.878 -9.061 -5.093 1.00 96.12 263 LEU A O 1
ATOM 2028 N N . THR A 1 264 ? 7.153 -7.091 -5.875 1.00 96.94 264 THR A N 1
ATOM 2029 C CA . THR A 1 264 ? 5.909 -7.107 -5.093 1.00 96.94 264 THR A CA 1
ATOM 2030 C C . THR A 1 264 ? 4.875 -8.086 -5.634 1.00 96.94 264 THR A C 1
ATOM 2032 O O . THR A 1 264 ? 4.013 -8.529 -4.877 1.00 96.94 264 THR A O 1
ATOM 2035 N N . GLY A 1 265 ? 4.927 -8.403 -6.933 1.00 95.06 265 GLY A N 1
ATOM 2036 C CA . GLY A 1 265 ? 3.880 -9.167 -7.616 1.00 95.06 265 GLY A CA 1
ATOM 2037 C C . GLY A 1 265 ? 2.526 -8.447 -7.698 1.00 95.06 265 GLY A C 1
ATOM 2038 O O . GLY A 1 265 ? 1.513 -9.088 -7.968 1.00 95.06 265 GLY A O 1
ATOM 2039 N N . LEU A 1 266 ? 2.480 -7.133 -7.443 1.00 95.50 266 LEU A N 1
ATOM 2040 C CA . LEU A 1 266 ? 1.270 -6.310 -7.518 1.00 95.50 266 LEU A CA 1
ATOM 2041 C C . LEU A 1 266 ? 1.250 -5.488 -8.814 1.00 95.50 266 LEU A C 1
ATOM 2043 O O . LEU A 1 266 ? 2.295 -5.156 -9.370 1.00 95.50 266 LEU A O 1
ATOM 2047 N N . ALA A 1 267 ? 0.064 -5.092 -9.278 1.00 93.06 267 ALA A N 1
ATOM 2048 C CA . ALA A 1 267 ? -0.051 -4.165 -10.406 1.00 93.06 267 ALA A CA 1
ATOM 2049 C C . ALA A 1 267 ? 0.370 -2.747 -9.969 1.00 93.06 267 ALA A C 1
ATOM 2051 O O . ALA A 1 267 ? -0.150 -2.250 -8.964 1.00 93.06 267 ALA A O 1
ATOM 2052 N N . ASP A 1 268 ? 1.293 -2.102 -10.694 1.00 93.62 268 ASP A N 1
ATOM 2053 C CA . ASP A 1 268 ? 1.757 -0.747 -10.347 1.00 93.62 268 ASP A CA 1
ATOM 2054 C C . ASP A 1 268 ? 0.615 0.262 -10.543 1.00 93.62 268 ASP A C 1
ATOM 2056 O O . ASP A 1 268 ? 0.117 0.404 -11.661 1.00 93.62 268 ASP A O 1
ATOM 2060 N N . PRO A 1 269 ? 0.184 0.981 -9.489 1.00 92.88 269 PRO A N 1
ATOM 2061 C CA . PRO A 1 269 ? -0.895 1.962 -9.588 1.00 92.88 269 PRO A CA 1
ATOM 2062 C C . PRO A 1 269 ? -0.548 3.167 -10.474 1.00 92.88 269 PRO A C 1
ATOM 2064 O O . PRO A 1 269 ? -1.448 3.902 -10.874 1.00 92.88 269 PRO A O 1
ATOM 2067 N N . LEU A 1 270 ? 0.738 3.402 -10.751 1.00 91.81 270 LEU A N 1
ATOM 2068 C CA . LEU A 1 270 ? 1.210 4.493 -11.603 1.00 91.81 270 LEU A CA 1
ATOM 2069 C C . LEU A 1 270 ? 1.562 4.043 -13.017 1.00 91.81 270 LEU A C 1
ATOM 2071 O O . LEU A 1 270 ? 1.778 4.896 -13.882 1.00 91.81 270 LEU A O 1
ATOM 2075 N N . HIS A 1 271 ? 1.624 2.734 -13.257 1.00 88.81 271 HIS A N 1
ATOM 2076 C CA . HIS A 1 271 ? 1.819 2.227 -14.599 1.00 88.81 271 HIS A CA 1
ATOM 2077 C C . HIS A 1 271 ? 0.530 2.462 -15.381 1.00 88.81 271 HIS A C 1
ATOM 2079 O O . HIS A 1 271 ? -0.537 1.928 -15.068 1.00 88.81 2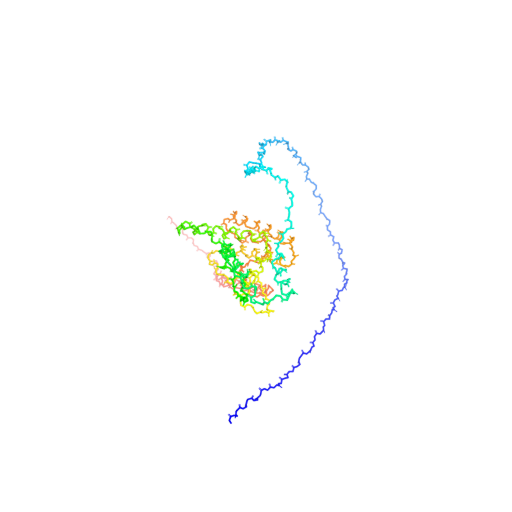71 HIS A O 1
ATOM 2085 N N . ARG A 1 272 ? 0.617 3.359 -16.362 1.00 77.19 272 ARG A N 1
ATOM 2086 C CA . ARG A 1 272 ? -0.484 3.602 -17.286 1.00 77.19 272 ARG A CA 1
ATOM 2087 C C . ARG A 1 272 ? -0.595 2.386 -18.188 1.00 77.19 272 ARG A C 1
ATOM 2089 O O . ARG A 1 272 ? 0.412 1.798 -18.556 1.00 77.19 272 ARG A O 1
ATOM 2096 N N . LYS A 1 273 ? -1.826 2.005 -18.521 1.00 76.88 273 LYS A N 1
ATOM 2097 C CA . LYS A 1 273 ? -2.066 0.958 -19.508 1.00 76.88 273 LYS A CA 1
ATOM 2098 C C . LYS A 1 273 ? -1.436 1.442 -20.818 1.00 76.88 273 LYS A C 1
ATOM 2100 O O . LYS A 1 273 ? -1.929 2.413 -21.387 1.00 76.88 273 LYS A O 1
ATOM 2105 N N . ASP A 1 274 ? -0.342 0.814 -21.244 1.00 76.75 274 ASP A N 1
ATOM 2106 C CA . ASP A 1 274 ? 0.395 1.234 -22.446 1.00 76.75 274 ASP A CA 1
ATOM 2107 C C . ASP A 1 274 ? -0.496 1.175 -23.697 1.00 76.75 274 ASP A C 1
ATOM 2109 O O . ASP A 1 274 ? -0.344 1.969 -24.622 1.00 76.75 274 ASP A O 1
ATOM 2113 N N . PHE A 1 275 ? -1.485 0.274 -23.689 1.00 79.25 275 PHE A N 1
ATOM 2114 C CA . PHE A 1 275 ? -2.425 0.075 -24.783 1.00 79.25 275 PHE A CA 1
ATOM 2115 C C . PHE A 1 275 ? -3.858 -0.058 -24.260 1.00 79.25 275 PHE A C 1
ATOM 2117 O O . PHE A 1 275 ? -4.131 -0.788 -23.303 1.00 79.25 275 PHE A O 1
ATOM 2124 N N . ALA A 1 276 ? -4.799 0.637 -24.900 1.00 80.25 276 ALA A N 1
ATOM 2125 C CA . ALA A 1 276 ? -6.219 0.508 -24.581 1.00 80.25 276 ALA A CA 1
ATOM 2126 C C . ALA A 1 276 ? -6.793 -0.842 -25.056 1.00 80.25 276 ALA A C 1
ATOM 2128 O O . ALA A 1 276 ? -7.616 -1.420 -24.340 1.00 80.25 276 ALA A O 1
ATOM 2129 N N . GLY A 1 277 ? -6.307 -1.341 -26.201 1.00 78.56 277 GLY A N 1
ATOM 2130 C CA . GLY A 1 277 ? -6.782 -2.552 -26.877 1.00 78.56 277 GLY A CA 1
ATOM 2131 C C . GLY A 1 277 ? -6.344 -3.869 -26.237 1.00 78.56 277 GLY A C 1
ATOM 2132 O O . GLY A 1 277 ? -5.505 -3.911 -25.328 1.00 78.56 277 GLY A O 1
ATOM 2133 N N . ALA A 1 278 ? -6.937 -4.962 -26.713 1.00 83.44 278 ALA A N 1
ATOM 2134 C CA . ALA A 1 278 ? -6.539 -6.310 -26.338 1.00 83.44 278 ALA A CA 1
ATOM 2135 C C . ALA A 1 278 ? -5.124 -6.618 -26.856 1.00 83.44 278 ALA A C 1
ATOM 2137 O O . ALA A 1 278 ? -4.667 -6.081 -27.865 1.00 83.44 278 ALA A O 1
ATOM 2138 N N . LYS A 1 279 ? -4.408 -7.517 -26.171 1.00 79.56 279 LYS A N 1
ATOM 2139 C CA . LYS A 1 279 ? -3.041 -7.899 -26.569 1.00 79.56 279 LYS A CA 1
ATOM 2140 C C . LYS A 1 279 ? -3.003 -8.500 -27.981 1.00 79.56 279 LYS A C 1
ATOM 2142 O O . LYS A 1 279 ? -2.044 -8.278 -28.713 1.00 79.56 279 LYS A O 1
ATOM 2147 N N . GLU A 1 280 ? -4.054 -9.224 -28.352 1.00 86.75 280 GLU A N 1
ATOM 2148 C CA . GLU A 1 280 ? -4.235 -9.801 -29.687 1.00 86.75 280 GLU A CA 1
ATOM 2149 C C . GLU A 1 280 ? -4.408 -8.711 -30.746 1.00 86.75 280 GLU A C 1
ATOM 2151 O O . GLU A 1 280 ? -3.678 -8.699 -31.734 1.00 86.75 280 GLU A O 1
ATOM 2156 N N . GLU A 1 281 ? -5.282 -7.734 -30.491 1.00 87.25 281 GLU A N 1
ATOM 2157 C CA . GLU A 1 281 ? -5.468 -6.571 -31.365 1.00 87.25 281 GLU A CA 1
ATOM 2158 C C . GLU A 1 281 ? -4.154 -5.812 -31.545 1.00 87.25 281 GLU A C 1
ATOM 2160 O O . GLU A 1 281 ? -3.781 -5.467 -32.665 1.00 87.25 281 GLU A O 1
ATOM 2165 N N . MET A 1 282 ? -3.392 -5.625 -30.462 1.00 85.88 282 MET A N 1
ATOM 2166 C CA . MET A 1 282 ? -2.109 -4.943 -30.561 1.00 85.88 282 MET A CA 1
ATOM 2167 C C . MET A 1 282 ? -1.063 -5.726 -31.349 1.00 85.88 282 MET A C 1
ATOM 2169 O O . MET A 1 282 ? -0.272 -5.106 -32.055 1.00 85.88 282 MET A O 1
ATOM 2173 N N . SER A 1 283 ? -1.077 -7.059 -31.283 1.00 88.44 283 SER A N 1
ATOM 2174 C CA . SER A 1 283 ? -0.202 -7.902 -32.105 1.00 88.44 283 SER A CA 1
ATOM 2175 C C . SER A 1 283 ? -0.529 -7.783 -33.597 1.00 88.44 283 SER A C 1
ATOM 2177 O O . SER A 1 283 ? 0.375 -7.813 -34.434 1.00 88.44 283 SER A O 1
ATOM 2179 N N . VAL A 1 284 ? -1.813 -7.651 -33.943 1.00 89.88 284 VAL A N 1
ATOM 2180 C CA . VAL A 1 284 ? -2.251 -7.438 -35.329 1.00 89.88 284 VAL A CA 1
ATOM 2181 C C . VAL A 1 284 ? -1.839 -6.046 -35.805 1.00 89.88 284 VAL A C 1
ATOM 2183 O O . VAL A 1 284 ? -1.255 -5.911 -36.880 1.00 89.88 284 VAL A O 1
ATOM 2186 N N . VAL A 1 285 ? -2.066 -5.015 -34.984 1.00 87.25 285 VAL A N 1
ATOM 2187 C CA . VAL A 1 285 ? -1.684 -3.630 -35.300 1.00 87.25 285 VAL A CA 1
ATOM 2188 C C . VAL A 1 285 ? -0.168 -3.492 -35.453 1.00 87.25 285 VAL A C 1
ATOM 2190 O O . VAL A 1 285 ? 0.277 -2.861 -36.411 1.00 87.25 285 VAL A O 1
ATOM 2193 N N . SER A 1 286 ? 0.640 -4.111 -34.584 1.00 88.88 286 SER A N 1
ATOM 2194 C CA . SER A 1 286 ? 2.102 -4.091 -34.733 1.00 88.88 286 SER A CA 1
ATOM 2195 C C . SER A 1 286 ? 2.546 -4.777 -36.025 1.00 88.88 286 SER A C 1
ATOM 2197 O O . SER A 1 286 ? 3.376 -4.233 -36.748 1.00 88.88 286 SER A O 1
ATOM 2199 N N . GLY A 1 287 ? 1.937 -5.918 -36.373 1.00 91.56 287 GLY A N 1
ATOM 2200 C CA . GLY A 1 287 ? 2.218 -6.607 -37.636 1.00 91.56 287 GLY A CA 1
ATOM 2201 C C . GLY A 1 287 ? 1.860 -5.771 -38.870 1.00 91.56 287 GLY A C 1
ATOM 2202 O O . GLY A 1 287 ? 2.609 -5.754 -39.848 1.00 91.56 287 GLY A O 1
ATOM 2203 N N . TYR A 1 288 ? 0.749 -5.032 -38.818 1.00 91.50 288 TYR A N 1
ATOM 2204 C CA . TYR A 1 288 ? 0.339 -4.123 -39.888 1.00 91.50 288 TYR A CA 1
ATOM 2205 C C . TYR A 1 288 ? 1.286 -2.921 -40.033 1.00 91.50 288 TYR A C 1
ATOM 2207 O O . TYR A 1 288 ? 1.698 -2.595 -41.148 1.00 91.50 288 TYR A O 1
ATOM 2215 N N . LEU A 1 289 ? 1.690 -2.291 -38.923 1.00 91.44 289 LEU A N 1
ATOM 2216 C CA . LEU A 1 289 ? 2.654 -1.184 -38.938 1.00 91.44 289 LEU A CA 1
ATOM 2217 C C . LEU A 1 289 ? 4.014 -1.619 -39.499 1.00 91.44 289 LEU A C 1
ATOM 2219 O O . LEU A 1 289 ? 4.582 -0.916 -40.337 1.00 91.44 289 LEU A O 1
ATOM 2223 N N . ASP A 1 290 ? 4.498 -2.802 -39.116 1.00 94.81 290 ASP A N 1
ATOM 2224 C CA . ASP A 1 290 ? 5.730 -3.375 -39.665 1.00 94.81 290 ASP A CA 1
ATOM 2225 C C . ASP A 1 290 ? 5.620 -3.624 -41.178 1.00 94.81 290 ASP A C 1
ATOM 2227 O O . ASP A 1 290 ? 6.575 -3.393 -41.927 1.00 94.81 290 ASP A O 1
ATOM 2231 N N . ALA A 1 291 ? 4.457 -4.081 -41.657 1.00 94.19 291 ALA A N 1
ATOM 2232 C CA . ALA A 1 291 ? 4.203 -4.275 -43.083 1.00 94.19 291 ALA A CA 1
ATOM 2233 C C . ALA A 1 291 ? 4.212 -2.944 -43.854 1.00 94.19 291 ALA A C 1
ATOM 2235 O O . ALA A 1 291 ? 4.829 -2.862 -44.920 1.00 94.19 291 ALA A O 1
ATOM 2236 N N . LEU A 1 292 ? 3.609 -1.887 -43.297 1.00 91.06 292 LEU A N 1
ATOM 2237 C CA . LEU A 1 292 ? 3.645 -0.543 -43.880 1.00 91.06 292 LEU A CA 1
ATOM 2238 C C . LEU A 1 292 ? 5.068 0.017 -43.950 1.00 91.06 292 LEU A C 1
ATOM 2240 O O . LEU A 1 292 ? 5.462 0.541 -44.991 1.00 91.06 292 LEU A O 1
ATOM 2244 N N . GLN A 1 293 ? 5.867 -0.133 -42.890 1.00 93.50 293 GLN A N 1
ATOM 2245 C CA . GLN A 1 293 ? 7.264 0.314 -42.891 1.00 93.50 293 GLN A CA 1
ATOM 2246 C C . GLN A 1 293 ? 8.103 -0.435 -43.931 1.00 93.50 293 GLN A C 1
ATOM 2248 O O . GLN A 1 293 ? 8.891 0.176 -44.657 1.00 93.50 293 GLN A O 1
ATOM 2253 N N . LYS A 1 294 ? 7.910 -1.754 -44.061 1.00 94.25 294 LYS A N 1
ATOM 2254 C CA . LYS A 1 294 ? 8.571 -2.559 -45.100 1.00 94.25 294 LYS A CA 1
ATOM 2255 C C . LYS A 1 294 ? 8.170 -2.113 -46.507 1.00 94.25 294 LYS A C 1
ATOM 2257 O O . LYS A 1 294 ? 9.036 -2.030 -47.375 1.00 94.25 294 LYS A O 1
ATOM 2262 N N . LEU A 1 295 ? 6.891 -1.807 -46.734 1.00 92.44 295 LEU A N 1
ATOM 2263 C CA . LEU A 1 295 ? 6.400 -1.316 -48.023 1.00 92.44 295 LEU A CA 1
ATOM 2264 C C . LEU A 1 295 ? 6.975 0.066 -48.356 1.00 92.44 295 LEU A C 1
ATOM 2266 O O . LEU A 1 295 ? 7.488 0.255 -49.455 1.00 92.44 295 LEU A O 1
ATOM 2270 N N . GLN A 1 296 ? 6.952 1.005 -47.406 1.00 90.88 296 GLN A N 1
ATOM 2271 C CA . GLN A 1 296 ? 7.539 2.338 -47.575 1.00 90.88 296 GLN A CA 1
ATOM 2272 C C . GLN A 1 296 ? 9.039 2.266 -47.868 1.00 90.88 296 GLN A C 1
ATOM 2274 O O . GLN A 1 296 ? 9.522 2.979 -48.747 1.00 90.88 296 GLN A O 1
ATOM 2279 N N . LYS A 1 297 ? 9.770 1.379 -47.180 1.00 95.12 297 LYS A N 1
ATOM 2280 C CA . LYS A 1 297 ? 11.190 1.142 -47.454 1.00 95.12 297 LYS A CA 1
ATOM 2281 C C . LYS A 1 297 ? 11.404 0.656 -48.890 1.00 95.12 297 LYS A C 1
ATOM 2283 O O . LYS A 1 297 ? 12.191 1.259 -49.604 1.00 95.12 297 LYS A O 1
ATOM 2288 N N . ARG A 1 298 ? 10.635 -0.339 -49.351 1.00 91.94 298 ARG A N 1
ATOM 2289 C CA . ARG A 1 298 ? 10.706 -0.812 -50.747 1.00 91.94 298 ARG A CA 1
ATOM 2290 C C . ARG A 1 298 ? 10.346 0.277 -51.751 1.00 91.94 298 ARG A C 1
ATOM 2292 O O . ARG A 1 298 ? 11.055 0.427 -52.728 1.00 91.94 298 ARG A O 1
ATOM 2299 N N . MET A 1 299 ? 9.299 1.065 -51.505 1.00 88.38 299 MET A N 1
ATOM 2300 C CA . MET A 1 299 ? 8.941 2.186 -52.383 1.00 88.38 299 MET A CA 1
ATOM 2301 C C . MET A 1 299 ? 10.062 3.223 -52.472 1.00 88.38 299 MET A C 1
ATOM 2303 O O . MET A 1 299 ? 10.315 3.753 -53.550 1.00 88.38 299 MET A O 1
ATOM 2307 N N . LYS A 1 300 ? 10.747 3.506 -51.357 1.00 89.12 300 LYS A N 1
ATOM 2308 C CA . LYS A 1 300 ? 11.906 4.401 -51.342 1.00 89.12 300 LYS A CA 1
ATOM 2309 C C . LYS A 1 300 ? 13.083 3.808 -52.117 1.00 89.12 300 LYS A C 1
ATOM 2311 O O . LYS A 1 300 ? 13.672 4.520 -52.921 1.00 89.12 300 LYS A O 1
ATOM 2316 N N . ASP A 1 301 ? 13.377 2.527 -51.918 1.00 84.19 301 ASP A N 1
ATOM 2317 C CA . ASP A 1 301 ? 14.467 1.830 -52.605 1.00 84.19 301 ASP A CA 1
ATOM 2318 C C . ASP A 1 301 ? 14.189 1.739 -54.119 1.00 84.19 301 ASP A C 1
ATOM 2320 O O . ASP A 1 301 ? 15.044 2.088 -54.921 1.00 84.19 301 ASP A O 1
ATOM 2324 N N . THR A 1 302 ? 12.966 1.400 -54.541 1.00 83.56 302 THR A N 1
ATOM 2325 C CA . THR A 1 302 ? 12.571 1.370 -55.963 1.00 83.56 302 THR A CA 1
ATOM 2326 C C . THR A 1 302 ? 12.596 2.758 -56.604 1.00 83.56 302 THR A C 1
ATOM 2328 O O . THR A 1 302 ? 12.968 2.889 -57.765 1.00 83.56 302 THR A O 1
ATOM 2331 N N . LYS A 1 303 ? 12.241 3.812 -55.858 1.00 76.12 303 LYS A N 1
ATOM 2332 C CA . LYS A 1 303 ? 12.310 5.195 -56.351 1.00 76.12 303 LYS A CA 1
ATOM 2333 C C . LYS A 1 303 ? 13.746 5.732 -56.402 1.00 76.12 303 LYS A C 1
ATOM 2335 O O . LYS A 1 303 ? 14.015 6.629 -57.191 1.00 76.12 303 LYS A O 1
ATOM 2340 N N . GLY A 1 304 ? 14.651 5.187 -55.587 1.00 62.84 304 GLY A N 1
ATOM 2341 C CA . GLY A 1 304 ? 16.087 5.468 -55.640 1.00 62.84 304 GLY A CA 1
ATOM 2342 C C . GLY A 1 304 ? 16.837 4.680 -56.718 1.00 62.84 304 GLY A C 1
ATOM 2343 O O . GLY A 1 304 ? 17.893 5.122 -57.137 1.00 62.84 304 GLY A O 1
ATOM 2344 N N . ASN A 1 305 ? 16.290 3.555 -57.190 1.00 56.53 305 ASN A N 1
ATOM 2345 C CA . ASN A 1 305 ? 16.943 2.650 -58.146 1.00 56.53 305 ASN A CA 1
ATOM 2346 C C . ASN A 1 305 ? 16.442 2.807 -59.600 1.00 56.53 305 ASN A C 1
ATOM 2348 O O . ASN A 1 305 ? 16.683 1.929 -60.423 1.00 56.53 305 ASN A O 1
ATOM 2352 N N . HIS A 1 306 ? 15.700 3.881 -59.901 1.00 51.91 306 HIS A N 1
ATOM 2353 C CA . HIS A 1 306 ? 15.216 4.226 -61.251 1.00 51.91 306 HIS A CA 1
ATOM 2354 C C . HIS A 1 306 ? 15.902 5.482 -61.828 1.00 51.91 306 HIS A C 1
ATOM 2356 O O . HIS A 1 306 ? 15.393 6.119 -62.745 1.00 51.91 306 HIS A O 1
ATOM 2362 N N . VAL A 1 307 ? 17.057 5.850 -61.282 1.00 54.50 307 VAL A N 1
ATOM 2363 C CA . VAL A 1 307 ? 17.959 6.863 -61.836 1.00 54.50 307 VAL A CA 1
ATOM 2364 C C . VAL A 1 307 ? 19.335 6.191 -61.877 1.00 54.50 307 VAL A C 1
ATOM 2366 O O . VAL A 1 307 ? 19.729 5.617 -60.869 1.00 54.50 307 VAL A O 1
ATOM 2369 N N . ASP A 1 308 ? 20.000 6.215 -63.034 1.00 51.88 308 ASP A N 1
ATOM 2370 C CA . ASP A 1 308 ? 21.379 5.744 -63.295 1.00 51.88 308 ASP A CA 1
ATOM 2371 C C . ASP A 1 308 ? 21.608 4.309 -63.828 1.00 51.88 308 ASP A C 1
ATOM 2373 O O . ASP A 1 308 ? 22.589 3.669 -63.465 1.00 51.88 308 ASP A O 1
ATOM 2377 N N . GLU A 1 309 ? 20.795 3.826 -64.777 1.00 49.47 309 GLU A N 1
ATOM 2378 C CA . GLU A 1 309 ? 21.249 2.777 -65.724 1.00 49.47 309 GLU A CA 1
ATOM 2379 C C . GLU A 1 309 ? 20.883 3.100 -67.187 1.00 49.47 309 GLU A C 1
ATOM 2381 O O . GLU A 1 309 ? 20.447 2.232 -67.939 1.00 49.47 309 GLU A O 1
ATOM 2386 N N . ASP A 1 310 ? 21.072 4.356 -67.608 1.00 52.16 310 ASP A N 1
ATOM 2387 C CA . ASP A 1 310 ? 21.169 4.686 -69.039 1.00 52.16 310 ASP A CA 1
ATOM 2388 C C . ASP A 1 310 ? 22.175 5.825 -69.285 1.00 52.16 310 ASP A C 1
ATOM 2390 O O . ASP A 1 310 ? 21.831 6.921 -69.712 1.00 52.16 310 ASP A O 1
ATOM 2394 N N . GLU A 1 311 ? 23.449 5.574 -68.972 1.00 48.88 311 GLU A N 1
ATOM 2395 C CA . GLU A 1 311 ? 24.553 6.217 -69.691 1.00 48.88 311 GLU A CA 1
ATOM 2396 C C . GLU A 1 311 ? 25.736 5.240 -69.768 1.00 48.88 311 GLU A C 1
ATOM 2398 O O . GLU A 1 311 ? 26.387 4.904 -68.777 1.00 48.88 311 GLU A O 1
ATOM 2403 N N . GLY A 1 312 ? 25.941 4.688 -70.965 1.00 42.91 312 GLY A N 1
ATOM 2404 C CA . GLY A 1 312 ? 26.963 3.688 -71.251 1.00 42.91 312 GLY A CA 1
ATOM 2405 C C . GLY A 1 312 ? 28.401 4.231 -71.179 1.00 42.91 312 GLY A C 1
ATOM 2406 O O . GLY A 1 312 ? 28.639 5.432 -71.306 1.00 42.91 312 GLY A O 1
ATOM 2407 N N . PRO A 1 313 ? 29.399 3.343 -71.021 1.00 52.94 313 PRO A N 1
ATOM 2408 C CA . PRO A 1 313 ? 30.796 3.731 -70.888 1.00 52.94 313 PRO A CA 1
ATOM 2409 C C . PRO A 1 313 ? 31.390 4.108 -72.254 1.00 52.94 313 PRO A C 1
ATOM 2411 O O . PRO A 1 313 ? 31.777 3.241 -73.038 1.00 52.94 313 PRO A O 1
ATOM 2414 N N . ALA A 1 314 ? 31.517 5.407 -72.529 1.00 50.44 314 ALA A N 1
ATOM 2415 C CA . ALA A 1 314 ? 32.341 5.911 -73.624 1.00 50.44 314 ALA A CA 1
ATOM 2416 C C . ALA A 1 314 ? 33.751 6.243 -73.112 1.00 50.44 314 ALA A C 1
ATOM 2418 O O . ALA A 1 314 ? 34.002 7.255 -72.461 1.00 50.44 314 ALA A O 1
ATOM 2419 N N . ALA A 1 315 ? 34.690 5.354 -73.423 1.00 55.72 315 ALA A N 1
ATOM 2420 C CA . ALA A 1 315 ? 36.117 5.623 -73.363 1.00 55.72 315 ALA A CA 1
ATOM 2421 C C . ALA A 1 315 ? 36.512 6.740 -74.350 1.00 55.72 315 ALA A C 1
ATOM 2423 O O . ALA A 1 315 ? 36.125 6.646 -75.511 1.00 55.72 315 ALA A O 1
ATOM 2424 N N . GLN A 1 316 ? 37.332 7.719 -73.925 1.00 50.38 316 GLN A N 1
ATOM 2425 C CA . GLN A 1 316 ? 38.519 8.260 -74.638 1.00 50.38 316 GLN A CA 1
ATOM 2426 C C . GLN A 1 316 ? 39.023 9.605 -74.064 1.00 50.38 316 GLN A C 1
ATOM 2428 O O . GLN A 1 316 ? 38.238 10.502 -73.783 1.00 50.38 316 GLN A O 1
ATOM 2433 N N . GLY A 1 317 ? 40.357 9.758 -74.005 1.00 46.47 317 GLY A N 1
ATOM 2434 C CA . GLY A 1 317 ? 41.080 11.048 -73.978 1.00 46.47 317 GLY A CA 1
ATOM 2435 C C . GLY A 1 317 ? 41.801 11.355 -72.656 1.00 46.47 317 GLY A C 1
ATOM 2436 O O . GLY A 1 317 ? 41.194 11.848 -71.721 1.00 46.47 317 GLY A O 1
ATOM 2437 N N . SER A 1 318 ? 43.054 10.944 -72.425 1.00 49.81 318 SER A N 1
ATOM 2438 C CA . SER A 1 318 ? 44.318 11.565 -72.884 1.00 49.81 318 SER A CA 1
ATOM 2439 C C . SER A 1 318 ? 44.491 13.059 -72.543 1.00 49.81 318 SER A C 1
ATOM 2441 O O . SER A 1 318 ? 43.826 13.903 -73.133 1.00 49.81 318 SER A O 1
ATOM 2443 N N . GLY A 1 319 ? 45.484 13.382 -71.699 1.00 49.50 319 GLY A N 1
ATOM 2444 C CA . GLY A 1 319 ? 46.039 14.738 -71.519 1.00 49.50 319 GLY A CA 1
ATOM 2445 C C . GLY A 1 319 ? 46.360 15.042 -70.048 1.00 49.50 319 GLY A C 1
ATOM 2446 O O . GLY A 1 319 ? 45.474 15.390 -69.289 1.00 49.50 319 GLY A O 1
ATOM 2447 N N . ALA A 1 320 ? 47.546 14.743 -69.514 1.00 61.06 320 ALA A N 1
ATOM 2448 C CA . ALA A 1 320 ? 48.798 15.491 -69.673 1.00 61.06 320 ALA A CA 1
ATOM 2449 C C . ALA A 1 320 ? 48.718 16.974 -69.241 1.00 61.06 320 ALA A C 1
ATOM 2451 O O . ALA A 1 320 ? 48.336 17.814 -70.047 1.00 61.06 320 ALA A O 1
ATOM 2452 N N . ARG A 1 321 ? 49.220 17.302 -68.037 1.00 49.31 321 ARG A N 1
ATOM 2453 C CA . ARG A 1 321 ? 50.415 18.150 -67.778 1.00 49.31 321 ARG A CA 1
ATOM 2454 C C . ARG A 1 321 ? 50.353 18.890 -66.429 1.00 49.31 321 ARG A C 1
ATOM 2456 O O . ARG A 1 321 ? 49.403 19.614 -66.182 1.00 49.31 321 ARG A O 1
ATOM 2463 N N . LYS A 1 322 ? 51.495 18.777 -65.732 1.00 56.31 322 LYS A N 1
ATOM 2464 C CA . LYS A 1 322 ? 52.163 19.697 -64.789 1.00 56.31 322 LYS A CA 1
ATOM 2465 C C . LYS A 1 322 ? 51.448 20.097 -63.504 1.00 56.31 322 LYS A C 1
ATOM 2467 O O . LYS A 1 322 ? 50.539 20.944 -63.561 1.00 56.31 322 LYS A O 1
#

Sequence (322 aa):
MEESHQGDPEQRNRAGGCGGAKEHAAKGLGGRAGGASEPFQQGRRGRRRHRRRRRGPAAKSLKEWFPSTRSCGIRSGQGPGSDKGQGGRARLHVAALSAGQSPSDLMPIMMLSMLLDKDRGSKGRKDRGRSSRDDLGVLGGSASESSSEDESGGRGMKAMNTLHRMHRQIKERPRRVCELFEREVIEELGIVKGQAWTLRDYVKKQQWGKFKGIFRTAMMDVAVYERLRANQPDVAAAQVVQNLKAKIQCALQGGEWTSAWLLTGLADPLHRKDFAGAKEEMSVVSGYLDALQKLQKRMKDTKGNHVDEDEGPAAQGSGARK